Protein AF-A0A8E2ASV2-F1 (afdb_monomer)

Structure (mmCIF, N/CA/C/O backbone):
data_AF-A0A8E2ASV2-F1
#
_entry.id   AF-A0A8E2ASV2-F1
#
loop_
_atom_site.group_PDB
_atom_site.id
_atom_site.type_symbol
_atom_site.label_atom_id
_atom_site.label_alt_id
_atom_site.label_comp_id
_atom_site.label_asym_id
_atom_site.label_entity_id
_atom_site.label_seq_id
_atom_site.pdbx_PDB_ins_code
_atom_site.Cartn_x
_atom_site.Cartn_y
_atom_site.Cartn_z
_atom_site.occupancy
_atom_site.B_iso_or_equiv
_atom_site.auth_seq_id
_atom_site.auth_comp_id
_atom_site.auth_asym_id
_atom_site.auth_atom_id
_atom_site.pdbx_PDB_model_num
ATOM 1 N N . MET A 1 1 ? 13.732 48.593 22.710 1.00 52.84 1 MET A N 1
ATOM 2 C CA . MET A 1 1 ? 14.685 47.468 22.610 1.00 52.84 1 MET A CA 1
ATOM 3 C C . MET A 1 1 ? 14.868 47.198 21.132 1.00 52.84 1 MET A C 1
ATOM 5 O O . MET A 1 1 ? 13.905 46.850 20.463 1.00 52.84 1 MET A O 1
ATOM 9 N N . SER A 1 2 ? 16.039 47.556 20.618 1.00 46.03 2 SER A N 1
ATOM 10 C CA . SER A 1 2 ? 16.333 47.670 19.190 1.00 46.03 2 SER A CA 1
ATOM 11 C C . SER A 1 2 ? 16.825 46.330 18.653 1.00 46.03 2 SER A C 1
ATOM 13 O O . SER A 1 2 ? 17.863 45.855 19.107 1.00 46.03 2 SER A O 1
ATOM 15 N N . ASN A 1 3 ? 16.115 45.737 17.691 1.00 50.00 3 ASN A N 1
ATOM 16 C CA . ASN A 1 3 ? 16.586 44.533 17.007 1.00 50.00 3 ASN A CA 1
ATOM 17 C C . ASN A 1 3 ? 17.268 44.922 15.696 1.00 50.00 3 ASN A C 1
ATOM 19 O O . ASN A 1 3 ? 16.653 45.498 14.801 1.00 50.00 3 ASN A O 1
ATOM 23 N N . GLN A 1 4 ? 18.568 44.636 15.653 1.00 55.19 4 GLN A N 1
ATOM 24 C CA . GLN A 1 4 ? 19.473 44.878 14.539 1.00 55.19 4 GLN A CA 1
ATOM 25 C C . GLN A 1 4 ? 19.152 43.955 13.360 1.00 55.19 4 GLN A C 1
ATOM 27 O O . GLN A 1 4 ? 19.050 42.738 13.498 1.00 55.19 4 GLN A O 1
ATOM 32 N N . THR A 1 5 ? 19.029 44.571 12.192 1.00 52.66 5 THR A N 1
ATOM 33 C CA . THR A 1 5 ? 19.003 43.977 10.858 1.00 52.66 5 THR A CA 1
ATOM 34 C C . THR A 1 5 ? 20.417 43.551 10.455 1.00 52.66 5 THR A C 1
ATOM 36 O O . THR A 1 5 ? 21.305 44.393 10.348 1.00 52.66 5 THR A O 1
ATOM 39 N N . HIS A 1 6 ? 20.630 42.260 10.185 1.00 60.66 6 HIS A N 1
ATOM 40 C CA . HIS A 1 6 ? 21.844 41.778 9.524 1.00 60.66 6 HIS A CA 1
ATOM 41 C C . HIS A 1 6 ? 21.603 41.615 8.021 1.00 60.66 6 HIS A C 1
ATOM 43 O O . HIS A 1 6 ? 20.928 40.695 7.567 1.00 60.66 6 HIS A O 1
ATOM 49 N N . THR A 1 7 ? 22.187 42.541 7.266 1.00 63.56 7 THR A N 1
ATOM 50 C CA . THR A 1 7 ? 22.401 42.490 5.819 1.00 63.56 7 THR A CA 1
ATOM 51 C C . THR A 1 7 ? 23.601 41.584 5.532 1.00 63.56 7 THR A C 1
ATOM 53 O O . THR A 1 7 ? 24.692 41.853 6.031 1.00 63.56 7 THR A O 1
ATOM 56 N N . VAL A 1 8 ? 23.429 40.539 4.719 1.00 64.94 8 VAL A N 1
ATOM 57 C CA . VAL A 1 8 ? 24.535 39.741 4.159 1.00 64.94 8 VAL A CA 1
ATOM 58 C C . VAL A 1 8 ? 24.548 39.948 2.647 1.00 64.94 8 VAL A C 1
ATOM 60 O O . VAL A 1 8 ? 23.544 39.727 1.973 1.00 64.94 8 VAL A O 1
ATOM 63 N N . GLN A 1 9 ? 25.679 40.446 2.147 1.00 54.81 9 GLN A N 1
ATOM 64 C CA . GLN A 1 9 ? 25.942 40.724 0.735 1.00 54.81 9 GLN A CA 1
ATOM 65 C C . GLN A 1 9 ? 26.254 39.450 -0.076 1.00 54.81 9 GLN A C 1
ATOM 67 O O . GLN A 1 9 ? 26.731 38.467 0.494 1.00 54.81 9 GLN A O 1
ATOM 72 N N . PRO A 1 10 ? 26.043 39.489 -1.407 1.00 60.97 10 PRO A N 1
ATOM 73 C CA . PRO A 1 10 ? 26.363 38.413 -2.338 1.00 60.97 10 PRO A CA 1
ATOM 74 C C . PRO A 1 10 ? 27.771 38.576 -2.932 1.00 60.97 10 PRO A C 1
ATOM 76 O O . PRO A 1 10 ? 28.239 39.691 -3.155 1.00 60.97 10 PRO A O 1
ATOM 79 N N . GLY A 1 11 ? 28.422 37.466 -3.269 1.00 55.56 11 GLY A N 1
ATOM 80 C CA . GLY A 1 11 ? 29.632 37.491 -4.085 1.00 55.56 11 GLY A CA 1
ATOM 81 C C . GLY A 1 11 ? 30.232 36.105 -4.259 1.00 55.56 11 GLY A C 1
ATOM 82 O O . GLY A 1 11 ? 30.622 35.494 -3.275 1.00 55.56 11 GLY A O 1
ATOM 83 N N . THR A 1 12 ? 30.228 35.608 -5.498 1.00 64.69 12 THR A N 1
ATOM 84 C CA . THR A 1 12 ? 31.415 35.156 -6.247 1.00 64.69 12 THR A CA 1
ATOM 85 C C . THR A 1 12 ? 30.925 34.605 -7.587 1.00 64.69 12 THR A C 1
ATOM 87 O O . THR A 1 12 ? 30.478 33.465 -7.697 1.00 64.69 12 THR A O 1
ATOM 90 N N . GLU A 1 13 ? 30.994 35.454 -8.608 1.00 44.88 13 GLU A N 1
ATOM 91 C CA . GLU A 1 13 ? 30.957 35.063 -10.014 1.00 44.88 13 GLU A CA 1
ATOM 92 C C . GLU A 1 13 ? 32.307 34.439 -10.398 1.00 44.88 13 GLU A C 1
ATOM 94 O O . GLU A 1 13 ? 33.361 34.948 -10.016 1.00 44.88 13 GLU A O 1
ATOM 99 N N . MET A 1 14 ? 32.282 33.362 -11.185 1.00 60.31 14 MET A N 1
ATOM 100 C CA . MET A 1 14 ? 33.445 32.862 -11.923 1.00 60.31 14 MET A CA 1
ATOM 101 C C . MET A 1 14 ? 33.036 32.647 -13.388 1.00 60.31 14 MET A C 1
ATOM 103 O O . MET A 1 14 ? 32.109 31.873 -13.641 1.00 60.31 14 MET A O 1
ATOM 107 N N . PRO A 1 15 ? 33.708 33.292 -14.359 1.00 59.31 15 PRO A N 1
ATOM 108 C CA . PRO A 1 15 ? 33.479 33.063 -15.778 1.00 59.31 15 PRO A CA 1
ATOM 109 C C . PRO A 1 15 ? 34.364 31.912 -16.280 1.00 59.31 15 PRO A C 1
ATOM 111 O O . PRO A 1 15 ? 35.589 32.012 -16.307 1.00 59.31 15 PRO A O 1
ATOM 114 N N . GLY A 1 16 ? 33.732 30.814 -16.696 1.00 58.03 16 GLY A N 1
ATOM 115 C CA . GLY A 1 16 ? 34.368 29.703 -17.405 1.00 58.03 16 GLY A CA 1
ATOM 116 C C . GLY A 1 16 ? 33.915 29.678 -18.859 1.00 58.03 16 GLY A C 1
ATOM 117 O O . GLY A 1 16 ? 32.838 29.183 -19.172 1.00 58.03 16 GLY A O 1
ATOM 118 N N . LEU A 1 17 ? 34.735 30.263 -19.726 1.00 56.25 17 LEU A N 1
ATOM 119 C CA . LEU A 1 17 ? 34.586 30.330 -21.178 1.00 56.25 17 LEU A CA 1
ATOM 120 C C . LEU A 1 17 ? 35.335 29.139 -21.820 1.00 56.25 17 LEU A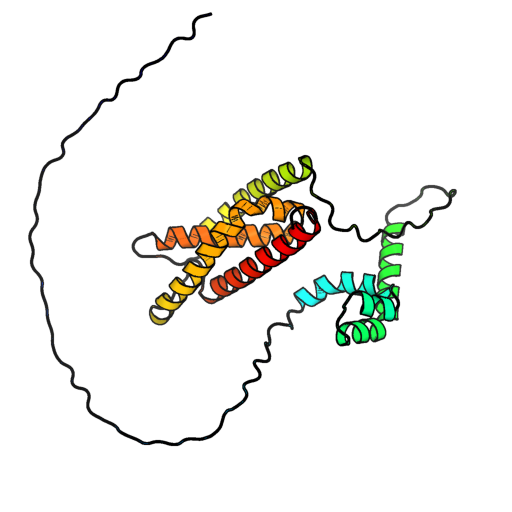 C 1
ATOM 122 O O . LEU A 1 17 ? 36.319 28.668 -21.254 1.00 56.25 17 LEU A O 1
ATOM 126 N N . VAL A 1 18 ? 34.953 28.788 -23.060 1.00 49.66 18 VAL A N 1
ATOM 127 C CA . VAL A 1 18 ? 35.677 27.922 -24.032 1.00 49.66 18 VAL A CA 1
ATOM 128 C C . VAL A 1 18 ? 35.452 26.398 -23.800 1.00 49.66 18 VAL A C 1
ATOM 130 O O . VAL A 1 18 ? 35.526 25.932 -22.678 1.00 49.66 18 VAL A O 1
ATOM 133 N N . GLN A 1 19 ? 35.123 25.522 -24.764 1.00 54.53 19 GLN A N 1
ATOM 134 C CA . GLN A 1 19 ? 35.481 25.454 -26.183 1.00 54.53 19 GLN A CA 1
ATOM 135 C C . GLN A 1 19 ? 34.521 24.563 -26.998 1.00 54.53 19 GLN A C 1
ATOM 137 O O . GLN A 1 19 ? 33.978 23.576 -26.509 1.00 54.53 19 GLN A O 1
ATOM 142 N N . ASN A 1 20 ? 34.399 24.915 -28.276 1.00 46.66 20 ASN A N 1
ATOM 143 C CA . ASN A 1 20 ? 33.698 24.228 -29.359 1.00 46.66 20 ASN A CA 1
ATOM 144 C C . ASN A 1 20 ? 34.232 22.814 -29.668 1.00 46.66 20 ASN A C 1
ATOM 146 O O . ASN A 1 20 ? 35.440 22.592 -29.646 1.00 46.66 20 ASN A O 1
ATOM 150 N N . GLY A 1 21 ? 33.342 21.924 -30.120 1.00 45.34 21 GLY A N 1
ATOM 151 C CA . GLY A 1 21 ? 33.672 20.684 -30.833 1.00 45.34 21 GLY A CA 1
ATOM 152 C C . GLY A 1 21 ? 32.618 20.388 -31.918 1.00 45.34 21 GLY A C 1
ATOM 153 O O . GLY A 1 21 ? 31.429 20.480 -31.611 1.00 45.34 21 GLY A O 1
ATOM 154 N N . PRO A 1 22 ? 33.001 20.100 -33.180 1.00 58.97 22 PRO A N 1
ATOM 155 C CA . PRO A 1 22 ? 32.078 20.052 -34.314 1.00 58.97 22 PRO A CA 1
ATOM 156 C C . PRO A 1 22 ? 31.470 18.664 -34.601 1.00 58.97 22 PRO A C 1
ATOM 158 O O . PRO A 1 22 ? 32.111 17.629 -34.457 1.00 58.97 22 PRO A O 1
ATOM 161 N N . VAL A 1 23 ? 30.214 18.717 -35.058 1.00 51.50 23 VAL A N 1
ATOM 162 C CA . VAL A 1 23 ? 29.562 18.006 -36.181 1.00 51.50 23 VAL A CA 1
ATOM 163 C C . VAL A 1 23 ? 30.408 16.945 -36.917 1.00 51.50 23 VAL A C 1
ATOM 165 O O . VAL A 1 23 ? 31.446 17.280 -37.477 1.00 51.50 23 VAL A O 1
ATOM 168 N N . LEU A 1 24 ? 29.877 15.715 -37.040 1.00 46.28 24 LEU A N 1
ATOM 169 C CA . LEU A 1 24 ? 29.587 14.979 -38.298 1.00 46.28 24 LEU A CA 1
ATOM 170 C C . LEU A 1 24 ? 29.437 13.471 -38.032 1.00 46.28 24 LEU A C 1
ATOM 172 O O . LEU A 1 24 ? 30.286 12.856 -37.397 1.00 46.28 24 LEU A O 1
ATOM 176 N N . GLY A 1 25 ? 28.375 12.864 -38.570 1.00 44.94 25 GLY A N 1
ATOM 177 C CA . GLY A 1 25 ? 28.209 11.408 -38.546 1.00 44.94 25 GLY A CA 1
ATOM 178 C C . GLY A 1 25 ? 26.815 10.912 -38.916 1.00 44.94 25 GLY A C 1
ATOM 179 O O . GLY A 1 25 ? 26.232 10.125 -38.182 1.00 44.94 25 GLY A O 1
ATOM 180 N N . ALA A 1 26 ? 26.264 11.383 -40.036 1.00 43.12 26 ALA A N 1
ATOM 181 C CA . ALA A 1 26 ? 25.106 10.750 -40.656 1.00 43.12 26 ALA A CA 1
ATOM 182 C C . ALA A 1 26 ? 25.517 9.385 -41.236 1.00 43.12 26 ALA A C 1
ATOM 184 O O . ALA A 1 26 ? 26.528 9.274 -41.928 1.00 43.12 26 ALA A O 1
ATOM 185 N N . SER A 1 27 ? 24.725 8.347 -40.985 1.00 54.28 27 SER A N 1
ATOM 186 C CA . SER A 1 27 ? 24.754 7.111 -41.769 1.00 54.28 27 SER A CA 1
ATOM 187 C C . SER A 1 27 ? 23.335 6.595 -41.939 1.00 54.28 27 SER A C 1
ATOM 189 O O . SER A 1 27 ? 22.754 5.945 -41.076 1.00 54.28 27 SER A O 1
ATOM 191 N N . THR A 1 28 ? 22.783 6.963 -43.086 1.00 45.44 28 THR A N 1
ATOM 192 C CA . THR A 1 28 ? 21.588 6.428 -43.720 1.00 45.44 28 THR A CA 1
ATOM 193 C C . THR A 1 28 ? 21.958 5.119 -44.426 1.00 45.44 28 THR A C 1
ATOM 195 O O . THR A 1 28 ? 22.745 5.130 -45.367 1.00 45.44 28 THR A O 1
ATOM 198 N N . GLN A 1 29 ? 21.365 3.998 -44.018 1.00 50.59 29 GLN A N 1
ATOM 199 C CA . GLN A 1 29 ? 21.165 2.808 -44.861 1.00 50.59 29 GLN A CA 1
ATOM 200 C C . GLN A 1 29 ? 19.728 2.344 -44.581 1.00 50.59 29 GLN A C 1
ATOM 202 O O . GLN A 1 29 ? 19.399 2.010 -43.452 1.00 50.59 29 GLN A O 1
ATOM 207 N N . SER A 1 30 ? 18.754 2.628 -45.442 1.00 47.56 30 SER A N 1
ATOM 208 C CA . SER A 1 30 ? 18.503 2.070 -46.778 1.00 47.56 30 SER A CA 1
ATOM 209 C C . SER A 1 30 ? 17.958 0.635 -46.754 1.00 47.56 30 SER A C 1
ATOM 211 O O . SER A 1 30 ? 18.713 -0.323 -46.683 1.00 47.56 30 SER A O 1
ATOM 213 N N . ILE A 1 31 ? 16.633 0.565 -46.932 1.00 43.88 31 ILE A N 1
ATOM 214 C CA . ILE A 1 31 ? 15.887 -0.332 -47.834 1.00 43.88 31 ILE A CA 1
ATOM 215 C C . ILE A 1 31 ? 15.954 -1.842 -47.537 1.00 43.88 31 ILE A C 1
ATOM 217 O O . ILE A 1 31 ? 16.882 -2.541 -47.926 1.00 43.88 31 ILE A O 1
ATOM 221 N N . GLY A 1 32 ? 14.848 -2.358 -46.992 1.00 44.00 32 GLY A N 1
ATOM 222 C CA . GLY A 1 32 ? 14.466 -3.769 -47.034 1.00 44.00 32 GLY A CA 1
ATOM 223 C C . GLY A 1 32 ? 12.975 -3.888 -47.340 1.00 44.00 32 GLY A C 1
ATOM 224 O O . GLY A 1 32 ? 12.132 -3.598 -46.498 1.00 44.00 32 GLY A O 1
ATOM 225 N N . VAL A 1 33 ? 12.675 -4.239 -48.586 1.00 51.06 33 VAL A N 1
ATOM 226 C CA . VAL A 1 33 ? 11.345 -4.365 -49.192 1.00 51.06 33 VAL A CA 1
ATOM 227 C C . VAL A 1 33 ? 10.593 -5.556 -48.596 1.00 51.06 33 VAL A C 1
ATOM 229 O O . VAL A 1 33 ? 11.160 -6.633 -48.436 1.00 51.06 33 VAL A O 1
ATOM 232 N N . ASN A 1 34 ? 9.302 -5.370 -48.332 1.00 48.25 34 ASN A N 1
ATOM 233 C CA . ASN A 1 34 ? 8.373 -6.410 -47.904 1.00 48.25 34 ASN A CA 1
ATOM 234 C C . ASN A 1 34 ? 7.297 -6.567 -48.993 1.00 48.25 34 ASN A C 1
ATOM 236 O O . ASN A 1 34 ? 6.643 -5.568 -49.311 1.00 48.25 34 ASN A O 1
ATOM 240 N N . PRO A 1 35 ? 7.081 -7.764 -49.568 1.00 57.62 35 PRO A N 1
ATOM 241 C CA . PRO A 1 35 ? 5.866 -8.022 -50.319 1.00 57.62 35 PRO A CA 1
ATOM 242 C C . PRO A 1 35 ? 5.099 -9.232 -49.777 1.00 57.62 35 PRO A C 1
ATOM 244 O O . PRO A 1 35 ? 5.568 -10.363 -49.821 1.00 57.62 35 PRO A O 1
ATOM 247 N N . GLY A 1 36 ? 3.850 -8.961 -49.399 1.00 40.62 36 GLY A N 1
ATOM 248 C CA . GLY A 1 36 ? 2.718 -9.806 -49.760 1.00 40.62 36 GLY A CA 1
ATOM 249 C C . GLY A 1 36 ? 2.450 -11.031 -48.892 1.00 40.62 36 GLY A C 1
ATOM 250 O O . GLY A 1 36 ? 3.129 -12.040 -48.995 1.00 40.62 36 GLY A O 1
ATOM 251 N N . MET A 1 37 ? 1.306 -11.013 -48.210 1.00 57.19 37 MET A N 1
ATOM 252 C CA . MET A 1 37 ? 0.242 -11.962 -48.542 1.00 57.19 37 MET A CA 1
ATOM 253 C C . MET A 1 37 ? -1.112 -11.467 -48.025 1.00 57.19 37 MET A C 1
ATOM 255 O O . MET A 1 37 ? -1.298 -11.173 -46.849 1.00 57.19 37 MET A O 1
ATOM 259 N N . GLN A 1 38 ? -2.046 -11.361 -48.967 1.00 52.59 38 GLN A N 1
ATOM 260 C CA . GLN A 1 38 ? -3.480 -11.211 -48.754 1.00 52.59 38 GLN A CA 1
ATOM 261 C C . GLN A 1 38 ? -4.075 -12.523 -48.225 1.00 52.59 38 GLN A C 1
ATOM 263 O O . GLN A 1 38 ? -3.666 -13.592 -48.680 1.00 52.59 38 GLN A O 1
ATOM 268 N N . ARG A 1 39 ? -5.093 -12.421 -47.359 1.00 48.47 39 ARG A N 1
ATOM 269 C CA . ARG A 1 39 ? -6.299 -13.282 -47.265 1.00 48.47 39 ARG A CA 1
ATOM 270 C C . ARG A 1 39 ? -7.234 -12.651 -46.218 1.00 48.47 39 ARG A C 1
ATOM 272 O O . ARG A 1 39 ? -6.819 -12.421 -45.092 1.00 48.47 39 ARG A O 1
ATOM 279 N N . SER A 1 40 ? -8.354 -12.063 -46.649 1.00 48.91 40 SER A N 1
ATOM 280 C CA . SER A 1 40 ? -9.704 -12.670 -46.610 1.00 48.91 40 SER A CA 1
ATOM 281 C C . SER A 1 40 ? -10.142 -12.965 -45.168 1.00 48.91 40 SER A C 1
ATOM 283 O O . SER A 1 40 ? -9.638 -13.890 -44.551 1.00 48.91 40 SER A O 1
ATOM 285 N N . SER A 1 41 ? -10.917 -12.079 -44.538 1.00 48.34 41 SER A N 1
ATOM 286 C CA . SER A 1 41 ? -12.394 -12.119 -44.490 1.00 48.34 41 SER A CA 1
ATOM 287 C C . SER A 1 41 ? -12.962 -13.388 -43.853 1.00 48.34 41 SER A C 1
ATOM 289 O O . SER A 1 41 ? -13.031 -14.402 -44.531 1.00 48.34 41 SER A O 1
ATOM 291 N N . THR A 1 42 ? -13.500 -13.265 -42.635 1.00 45.06 42 THR A N 1
ATOM 292 C CA . THR A 1 42 ? -14.751 -13.918 -42.200 1.00 45.06 42 THR A CA 1
ATOM 293 C C . THR A 1 42 ? -15.284 -13.223 -40.949 1.00 45.06 42 THR A C 1
ATOM 295 O O . THR A 1 42 ? -14.565 -13.048 -39.971 1.00 45.06 42 THR A O 1
ATOM 298 N N . ALA A 1 43 ? -16.550 -12.822 -41.015 1.00 49.06 43 ALA A N 1
ATOM 299 C CA . ALA A 1 43 ? -17.369 -12.380 -39.897 1.00 49.06 43 ALA A CA 1
ATOM 300 C C . ALA A 1 43 ? -17.872 -13.588 -39.088 1.00 49.06 43 ALA A C 1
ATOM 302 O O . ALA A 1 43 ? -18.219 -14.589 -39.712 1.00 49.06 43 ALA A O 1
ATOM 303 N N . ALA A 1 44 ? -17.977 -13.470 -37.758 1.00 41.44 44 ALA A N 1
ATOM 304 C CA . ALA A 1 44 ? -19.007 -14.122 -36.934 1.00 41.44 44 ALA A CA 1
ATOM 305 C C . ALA A 1 44 ? -18.883 -13.748 -35.438 1.00 41.44 44 ALA A C 1
ATOM 307 O O . ALA A 1 44 ? -17.820 -13.908 -34.857 1.00 41.44 44 ALA A O 1
ATOM 308 N N . ALA A 1 45 ? -20.032 -13.351 -34.875 1.00 47.28 45 ALA A N 1
ATOM 309 C CA . ALA A 1 45 ? -20.500 -13.431 -33.481 1.00 47.28 45 ALA A CA 1
ATOM 310 C C . ALA A 1 45 ? -19.820 -12.612 -32.349 1.00 47.28 45 ALA A C 1
ATOM 312 O O . ALA A 1 45 ? -18.598 -12.569 -32.248 1.00 47.28 45 ALA A O 1
ATOM 313 N N . PRO A 1 46 ? -20.626 -11.994 -31.452 1.00 56.50 46 PRO A N 1
ATOM 314 C CA . PRO A 1 46 ? -20.153 -11.436 -30.194 1.00 56.50 46 PRO A CA 1
ATOM 315 C C . PRO A 1 46 ? -20.078 -12.554 -29.148 1.00 56.50 46 PRO A C 1
ATOM 317 O O . PRO A 1 46 ? -21.109 -13.073 -28.721 1.00 56.50 46 PRO A O 1
ATOM 320 N N . ASP A 1 47 ? -18.863 -12.927 -28.753 1.00 45.31 47 ASP A N 1
ATOM 321 C CA . ASP A 1 47 ? -18.649 -13.759 -27.574 1.00 45.31 47 ASP A CA 1
ATOM 322 C C . ASP A 1 47 ? -18.668 -12.853 -26.342 1.00 45.31 47 ASP A C 1
ATOM 324 O O . ASP A 1 47 ? -17.932 -11.868 -26.237 1.00 45.31 47 ASP A O 1
ATOM 328 N N . GLN A 1 48 ? -19.601 -13.144 -25.448 1.00 49.44 48 GLN A N 1
ATOM 329 C CA . GLN A 1 48 ? -19.775 -12.465 -24.180 1.00 49.44 48 GLN A CA 1
ATOM 330 C C . GLN A 1 48 ? -18.701 -13.026 -23.238 1.00 49.44 48 GLN A C 1
ATOM 332 O O . GLN A 1 48 ? -18.945 -13.983 -22.507 1.00 49.44 48 GLN A O 1
ATOM 337 N N . GLU A 1 49 ? -17.490 -12.461 -23.289 1.00 38.31 49 GLU A N 1
ATOM 338 C CA . GLU A 1 49 ? -16.470 -12.684 -22.260 1.00 38.31 49 GLU A CA 1
ATOM 339 C C . GLU A 1 49 ? -16.992 -12.106 -20.940 1.00 38.31 49 GLU A C 1
ATOM 341 O O . GLU A 1 49 ? -16.886 -10.914 -20.648 1.00 38.31 49 GLU A O 1
ATOM 346 N N . VAL A 1 50 ? -17.620 -12.970 -20.147 1.00 49.66 50 VAL A N 1
ATOM 347 C CA . VAL A 1 50 ? -17.785 -12.747 -18.718 1.00 49.66 50 VAL A CA 1
ATOM 348 C C . VAL A 1 50 ? -16.379 -12.843 -18.133 1.00 49.66 50 VAL A C 1
ATOM 350 O O . VAL A 1 50 ? -15.836 -13.934 -17.973 1.00 49.66 50 VAL A O 1
ATOM 353 N N . ASP A 1 51 ? -15.771 -11.681 -17.890 1.00 42.09 51 ASP A N 1
ATOM 354 C CA . ASP A 1 51 ? -14.545 -11.509 -17.107 1.00 42.09 51 ASP A CA 1
ATOM 355 C C . ASP A 1 51 ? -14.839 -11.957 -15.662 1.00 42.09 51 ASP A C 1
ATOM 357 O O . ASP A 1 51 ? -15.108 -11.160 -14.763 1.00 42.09 51 ASP A O 1
ATOM 361 N N . GLU A 1 52 ? -14.896 -13.273 -15.448 1.00 48.72 52 GLU A N 1
ATOM 362 C CA . GLU A 1 52 ? -14.874 -13.869 -14.118 1.00 48.72 52 GLU A CA 1
ATOM 363 C C . GLU A 1 52 ? -13.478 -13.645 -13.542 1.00 48.72 52 GLU A C 1
ATOM 365 O O . GLU A 1 52 ? -12.534 -14.391 -13.802 1.00 48.72 52 GLU A O 1
ATOM 370 N N . HIS A 1 53 ? -13.360 -12.561 -12.778 1.00 44.50 53 HIS A N 1
ATOM 371 C CA . HIS A 1 53 ? -12.156 -12.136 -12.083 1.00 44.50 53 HIS A CA 1
ATOM 372 C C . HIS A 1 53 ? -11.655 -13.251 -11.137 1.00 44.50 53 HIS A C 1
ATOM 374 O O . HIS A 1 53 ? -12.279 -13.502 -10.103 1.00 44.50 53 HIS A O 1
ATOM 380 N N . PRO A 1 54 ? -10.529 -13.934 -11.422 1.00 45.62 54 PRO A N 1
ATOM 381 C CA . PRO A 1 54 ? -10.110 -15.109 -10.657 1.00 45.62 54 PRO A CA 1
ATOM 382 C C . PRO A 1 54 ? -9.262 -14.763 -9.417 1.00 45.62 54 PRO A C 1
ATOM 384 O O . PRO A 1 54 ? -8.552 -15.623 -8.899 1.00 45.62 54 PRO A O 1
ATOM 387 N N . ASP A 1 55 ? -9.322 -13.524 -8.921 1.00 46.19 55 ASP A N 1
ATOM 388 C CA . ASP A 1 55 ? -8.432 -13.014 -7.861 1.00 46.19 55 ASP A CA 1
ATOM 389 C C . ASP A 1 55 ? -9.069 -13.013 -6.450 1.00 46.19 55 ASP A C 1
ATOM 391 O O . ASP A 1 55 ? -8.486 -12.500 -5.499 1.00 46.19 55 ASP A O 1
ATOM 395 N N . ASP A 1 56 ? -10.249 -13.624 -6.272 1.00 47.56 56 ASP A N 1
ATOM 396 C CA . ASP A 1 56 ? -10.979 -13.644 -4.984 1.00 47.56 56 ASP A CA 1
ATOM 397 C C . ASP A 1 56 ? -10.695 -14.895 -4.116 1.00 47.56 56 ASP A C 1
ATOM 399 O O . ASP A 1 56 ? -11.409 -15.215 -3.165 1.00 47.56 56 ASP A O 1
ATOM 403 N N . ARG A 1 57 ? -9.639 -15.656 -4.443 1.00 46.53 57 ARG A N 1
ATOM 404 C CA . ARG A 1 57 ? -9.250 -16.895 -3.737 1.00 46.53 57 ARG A CA 1
ATOM 405 C C . ARG A 1 57 ? -7.881 -16.813 -3.064 1.00 46.53 57 ARG A C 1
ATOM 407 O O . ARG A 1 57 ? -7.188 -17.825 -2.986 1.00 46.53 57 ARG A O 1
ATOM 414 N N . ASP A 1 58 ? -7.466 -15.652 -2.556 1.00 43.97 58 ASP A N 1
ATOM 415 C CA . ASP A 1 58 ? -6.290 -15.615 -1.678 1.00 43.97 58 ASP A CA 1
ATOM 416 C C . ASP A 1 58 ? -6.673 -16.159 -0.281 1.00 43.97 58 ASP A C 1
ATOM 418 O O . ASP A 1 58 ? -7.409 -15.502 0.468 1.00 43.97 58 ASP A O 1
ATOM 422 N N . PRO A 1 59 ? -6.17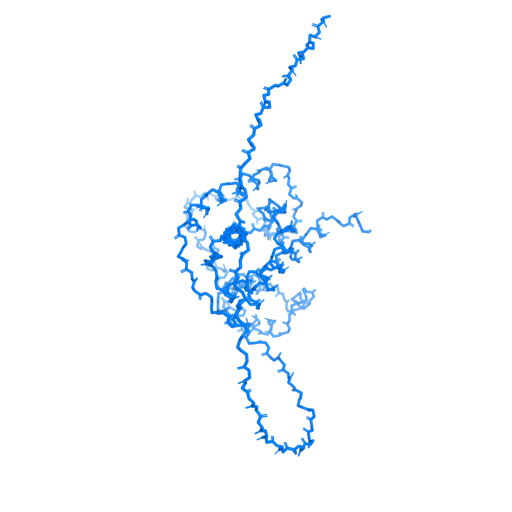2 -17.342 0.134 1.00 38.28 59 PRO A N 1
ATOM 423 C CA . PRO A 1 59 ? -6.478 -17.920 1.442 1.00 38.28 59 PRO A CA 1
ATOM 424 C C . PRO A 1 59 ? -6.051 -17.012 2.606 1.00 38.28 59 PRO A C 1
ATOM 426 O O . PRO A 1 59 ? -6.579 -17.130 3.710 1.00 38.28 59 PRO A O 1
ATOM 429 N N . ARG A 1 60 ? -5.124 -16.069 2.390 1.00 41.78 60 ARG A N 1
ATOM 430 C CA . ARG A 1 60 ? -4.693 -15.107 3.415 1.00 41.78 60 ARG A CA 1
ATOM 431 C C . ARG A 1 60 ? -5.731 -14.014 3.671 1.00 41.78 60 ARG A C 1
ATOM 433 O O . ARG A 1 60 ? -5.795 -13.523 4.798 1.00 41.78 60 ARG A O 1
ATOM 440 N N . ILE A 1 61 ? -6.557 -13.679 2.676 1.00 48.66 61 ILE A N 1
ATOM 441 C CA . ILE A 1 61 ? -7.722 -12.797 2.846 1.00 48.66 61 ILE A CA 1
ATOM 442 C C . ILE A 1 61 ? -8.804 -13.531 3.652 1.00 48.66 61 ILE A C 1
ATOM 444 O O . ILE A 1 61 ? -9.357 -12.964 4.592 1.00 48.66 61 ILE A O 1
ATOM 448 N N . LEU A 1 62 ? -9.007 -14.826 3.385 1.00 49.78 62 LEU A N 1
ATOM 449 C CA . LEU A 1 62 ? -9.912 -15.705 4.141 1.00 49.78 62 LEU A CA 1
ATOM 450 C C . LEU A 1 62 ? -9.554 -15.808 5.635 1.00 49.78 62 LEU A C 1
ATOM 452 O O . LEU A 1 62 ? -10.440 -15.716 6.482 1.00 49.78 62 LEU A O 1
ATOM 456 N N . PHE A 1 63 ? -8.267 -15.928 5.986 1.00 43.97 63 PHE A N 1
ATOM 457 C CA . PHE A 1 63 ? -7.845 -15.990 7.395 1.00 43.97 63 PHE A CA 1
ATOM 458 C C . PHE A 1 63 ? -8.070 -14.6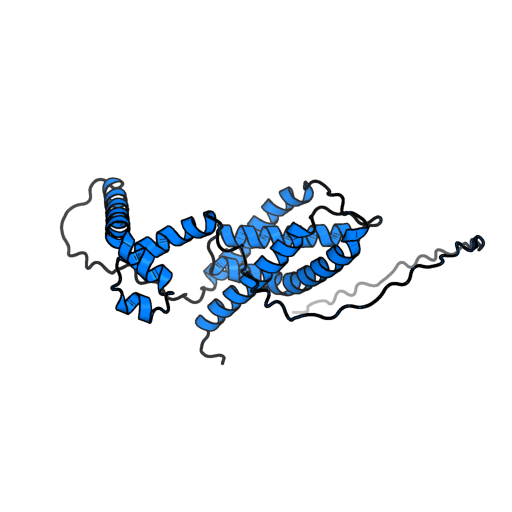79 8.161 1.00 43.97 63 PHE A C 1
ATOM 460 O O . PHE A 1 63 ? -8.446 -14.728 9.330 1.00 43.97 63 PHE A O 1
ATOM 467 N N . ALA A 1 64 ? -7.873 -13.516 7.527 1.00 48.59 64 ALA A N 1
ATOM 468 C CA . ALA A 1 64 ? -8.176 -12.224 8.154 1.00 48.59 64 ALA A CA 1
ATOM 469 C C . ALA A 1 64 ? -9.687 -12.031 8.375 1.00 48.59 64 ALA A C 1
ATOM 471 O O . ALA A 1 64 ? -10.089 -11.409 9.355 1.00 48.59 64 ALA A O 1
ATOM 472 N N . ARG A 1 65 ? -10.504 -12.621 7.496 1.00 63.53 65 ARG A N 1
ATOM 473 C CA . ARG A 1 65 ? -11.967 -12.649 7.584 1.00 63.53 65 ARG A CA 1
ATOM 474 C C . ARG A 1 65 ? -12.494 -13.625 8.635 1.00 63.53 65 ARG A C 1
ATOM 476 O O . ARG A 1 65 ? -13.611 -13.466 9.106 1.00 63.53 65 ARG A O 1
ATOM 483 N N . MET A 1 66 ? -11.710 -14.629 9.029 1.00 72.44 66 MET A N 1
ATOM 484 C CA . MET A 1 66 ? -12.184 -15.671 9.944 1.00 72.44 66 MET A CA 1
ATOM 485 C C . MET A 1 66 ? -12.502 -15.132 11.345 1.00 72.44 66 MET A C 1
ATOM 487 O O . MET A 1 66 ? -13.511 -15.526 11.916 1.00 72.44 66 MET A O 1
ATOM 491 N N . GLU A 1 67 ? -11.719 -14.184 11.877 1.00 73.88 67 GLU A N 1
ATOM 492 C CA . GLU A 1 67 ? -12.069 -13.492 13.136 1.00 73.88 67 GLU A CA 1
ATOM 493 C C . GLU A 1 67 ? -13.379 -12.698 13.009 1.00 73.88 67 GLU A C 1
ATOM 495 O O . GLU A 1 67 ? -14.184 -12.657 13.938 1.00 73.88 67 GLU A O 1
ATOM 500 N N . GLU A 1 68 ? -13.613 -12.108 11.838 1.00 78.81 68 GLU A N 1
ATOM 501 C CA . GLU A 1 68 ? -14.832 -11.367 11.519 1.00 78.81 68 GLU A CA 1
ATOM 502 C C . GLU A 1 68 ? -16.047 -12.302 11.471 1.00 78.81 68 GLU A C 1
ATOM 504 O O . GLU A 1 68 ? -17.062 -12.047 12.114 1.00 78.81 68 GLU A O 1
ATOM 509 N N . PHE A 1 69 ? -15.917 -13.445 10.794 1.00 85.38 69 PHE A N 1
ATOM 510 C CA . PHE A 1 69 ? -16.960 -14.465 10.731 1.00 85.38 69 PHE A CA 1
ATOM 511 C C . PHE A 1 69 ? -17.270 -15.081 12.097 1.00 85.38 69 PHE A C 1
ATOM 513 O O . PHE A 1 69 ? -18.433 -15.352 12.393 1.00 85.38 69 PHE A O 1
ATOM 520 N N . VAL A 1 70 ? -16.261 -15.257 12.958 1.00 88.62 70 VAL A N 1
ATOM 521 C CA . VAL A 1 70 ? -16.478 -15.685 14.347 1.00 88.62 70 VAL A CA 1
ATOM 522 C C . VAL A 1 70 ? -17.362 -14.676 15.084 1.00 88.62 70 VAL A C 1
ATOM 524 O O . VAL A 1 70 ? -18.320 -15.081 15.741 1.00 88.62 70 VAL A O 1
ATOM 527 N N . MET A 1 71 ? -17.113 -13.375 14.928 1.00 84.62 71 MET A N 1
ATOM 528 C CA . MET A 1 71 ? -17.955 -12.334 15.524 1.00 84.62 71 MET A CA 1
ATOM 529 C C . MET A 1 71 ? -19.379 -12.337 14.939 1.00 84.62 71 MET A C 1
ATOM 531 O O . MET A 1 71 ? -20.352 -12.316 15.694 1.00 84.62 71 MET A O 1
ATOM 535 N N . TYR A 1 72 ? -19.519 -12.421 13.613 1.00 89.88 72 TYR A N 1
ATOM 536 C CA . TYR A 1 72 ? -20.823 -12.442 12.939 1.00 89.88 72 TYR A CA 1
ATOM 537 C C . TYR A 1 72 ? -21.664 -13.678 13.269 1.00 89.88 72 TYR A C 1
ATOM 539 O O . TYR A 1 72 ? -22.890 -13.600 13.268 1.00 89.88 72 TYR A O 1
ATOM 547 N N . SER A 1 73 ? -21.037 -14.793 13.658 1.00 94.38 73 SER A N 1
ATOM 548 C CA . SER A 1 73 ? -21.751 -15.996 14.110 1.00 94.38 73 SER A CA 1
ATOM 549 C C . SER A 1 73 ? -22.618 -15.785 15.363 1.00 94.38 73 SER A C 1
ATOM 551 O O . SER A 1 73 ? -23.437 -16.646 15.703 1.00 94.38 73 SER A O 1
ATOM 553 N N . MET A 1 74 ? -22.468 -14.645 16.047 1.00 92.00 74 MET A N 1
ATOM 554 C CA . MET A 1 74 ? -23.269 -14.262 17.211 1.00 92.00 74 MET A CA 1
ATOM 555 C C . MET A 1 74 ? -24.527 -13.455 16.847 1.00 92.00 74 MET A C 1
ATOM 557 O O . MET A 1 74 ? -25.423 -13.356 17.681 1.00 92.00 74 MET A O 1
ATOM 561 N N . LEU A 1 75 ? -24.621 -12.902 15.631 1.00 90.88 75 LEU A N 1
ATOM 562 C CA . LEU A 1 75 ? -25.785 -12.130 15.176 1.00 90.88 75 LEU A CA 1
ATOM 563 C C . LEU A 1 75 ? -26.805 -13.048 14.483 1.00 90.88 75 LEU A C 1
ATOM 565 O O . LEU A 1 75 ? -26.393 -13.977 13.782 1.00 90.88 75 LEU A O 1
ATOM 569 N N . PRO A 1 76 ? -28.123 -12.844 14.643 1.00 95.12 76 PRO A N 1
ATOM 570 C CA . PRO A 1 76 ? -29.130 -13.583 13.883 1.00 95.12 76 PRO A CA 1
ATOM 571 C C . PRO A 1 76 ? -29.063 -13.239 12.386 1.00 95.12 76 PRO A C 1
ATOM 573 O O . PRO A 1 76 ? -28.645 -12.148 12.008 1.00 95.12 76 PRO A O 1
ATOM 576 N N . THR A 1 77 ? -29.518 -14.154 11.526 1.00 94.00 77 THR A N 1
ATOM 577 C CA . THR A 1 77 ? -29.471 -14.027 10.054 1.00 94.00 77 THR A CA 1
ATOM 578 C C . THR A 1 77 ? -30.038 -12.698 9.546 1.00 94.00 77 THR A C 1
ATOM 580 O O . THR A 1 77 ? -29.455 -12.067 8.673 1.00 94.00 77 THR A O 1
ATOM 583 N N . GLN A 1 78 ? -31.141 -12.236 10.145 1.00 94.81 78 GLN A N 1
ATOM 584 C CA . GLN A 1 78 ? -31.807 -10.976 9.789 1.00 94.81 78 GLN A CA 1
ATOM 585 C C . GLN A 1 78 ? -30.922 -9.745 10.032 1.00 94.81 78 GLN A C 1
ATOM 587 O O . GLN A 1 78 ? -30.985 -8.781 9.279 1.00 94.81 78 GLN A O 1
ATOM 592 N N . GLU A 1 79 ? -30.086 -9.769 11.073 1.00 87.06 79 GLU A N 1
ATOM 593 C CA . GLU A 1 79 ? -29.152 -8.675 11.349 1.00 87.06 79 GLU A CA 1
ATOM 594 C C . GLU A 1 79 ? -27.954 -8.705 10.397 1.00 87.06 79 GLU A C 1
ATOM 596 O O . GLU A 1 79 ? -27.474 -7.648 10.001 1.00 87.06 79 GLU A O 1
ATOM 601 N N . LEU A 1 80 ? -27.504 -9.892 9.975 1.00 89.94 80 LEU A N 1
ATOM 602 C CA . LEU A 1 80 ? -26.456 -10.020 8.955 1.00 89.94 80 LEU A CA 1
ATOM 603 C C . LEU A 1 80 ? -26.916 -9.439 7.612 1.00 89.94 80 LEU A C 1
ATOM 605 O O . LEU A 1 80 ? -26.163 -8.701 6.9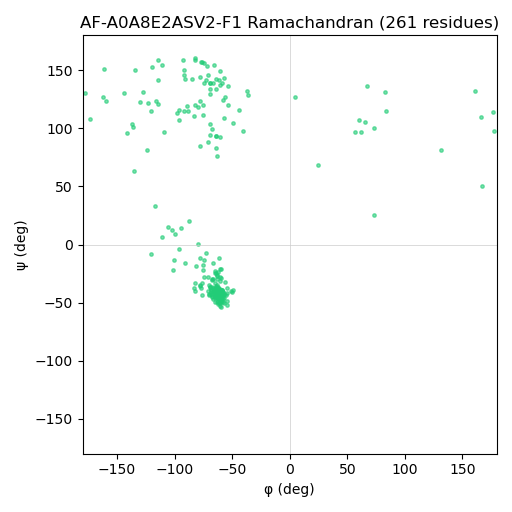73 1.00 89.94 80 LEU A O 1
ATOM 609 N N . ASP A 1 81 ? -28.165 -9.716 7.236 1.00 91.31 81 ASP A N 1
ATOM 610 C CA . ASP A 1 81 ? -28.816 -9.144 6.055 1.00 91.31 81 ASP A CA 1
ATOM 611 C C . ASP A 1 81 ? -28.955 -7.615 6.173 1.00 91.31 81 ASP A C 1
ATOM 613 O O . ASP A 1 81 ? -28.532 -6.872 5.287 1.00 91.31 81 ASP A O 1
ATOM 617 N N . ALA A 1 82 ? -29.410 -7.112 7.328 1.00 81.62 82 ALA A N 1
ATOM 618 C CA . ALA A 1 82 ? -29.490 -5.672 7.595 1.00 81.62 82 ALA A CA 1
ATOM 619 C C . ALA A 1 82 ? -28.117 -4.966 7.588 1.00 81.62 82 ALA A C 1
ATOM 621 O O . ALA A 1 82 ? -28.033 -3.772 7.297 1.00 81.62 82 ALA A O 1
ATOM 622 N N . CYS A 1 83 ? -27.033 -5.690 7.887 1.00 79.44 83 CYS A N 1
ATOM 623 C CA . CYS A 1 83 ? -25.658 -5.205 7.771 1.00 79.44 83 CYS A CA 1
ATOM 624 C C . CYS A 1 83 ? -25.108 -5.242 6.332 1.00 79.44 83 CYS A C 1
ATOM 626 O O . CYS A 1 83 ? -23.956 -4.857 6.125 1.00 79.44 83 CYS A O 1
ATOM 628 N N . GLY A 1 84 ? -25.900 -5.678 5.347 1.00 81.50 84 GLY A N 1
ATOM 629 C CA . GLY A 1 84 ? -25.507 -5.734 3.940 1.00 81.50 84 GLY A CA 1
ATOM 630 C C . GLY A 1 84 ? -24.513 -6.853 3.623 1.00 81.50 84 GLY A C 1
ATOM 631 O O . GLY A 1 84 ? -23.726 -6.722 2.682 1.00 81.50 84 GLY A O 1
ATOM 632 N N . MET A 1 85 ? -24.494 -7.936 4.410 1.00 84.69 85 MET A N 1
ATOM 633 C CA . MET A 1 85 ? -23.663 -9.092 4.082 1.00 84.69 85 MET A CA 1
ATOM 634 C C . MET A 1 85 ? -24.198 -9.828 2.842 1.00 84.69 85 MET A C 1
ATOM 636 O O . MET A 1 85 ? -25.401 -10.045 2.738 1.00 84.69 85 MET A O 1
ATOM 640 N N . PRO A 1 86 ? -23.325 -10.282 1.921 1.00 85.88 86 PRO A N 1
ATOM 641 C CA . PRO A 1 86 ? -23.751 -11.102 0.789 1.00 85.88 86 PRO A CA 1
ATOM 642 C C . PRO A 1 86 ? -24.386 -12.422 1.243 1.00 85.88 86 PRO A C 1
ATOM 644 O O . PRO A 1 86 ? -23.857 -13.075 2.145 1.00 85.88 86 PRO A O 1
ATOM 647 N N . GLU A 1 87 ? -25.440 -12.866 0.557 1.00 84.31 87 GLU A N 1
ATOM 648 C CA . GLU A 1 87 ? -26.206 -14.079 0.893 1.00 84.31 87 GLU A CA 1
ATOM 649 C C . GLU A 1 87 ? -25.316 -15.332 0.999 1.00 84.31 87 GLU A C 1
ATOM 651 O O . GLU A 1 87 ? -25.373 -16.055 1.987 1.00 84.31 87 GLU A O 1
ATOM 656 N N . ALA A 1 88 ? -24.356 -15.504 0.082 1.00 83.75 88 ALA A N 1
ATOM 657 C CA . ALA A 1 88 ? -23.392 -16.609 0.140 1.00 83.75 88 ALA A CA 1
ATOM 658 C C . ALA A 1 88 ? -22.512 -16.604 1.411 1.00 83.75 88 ALA A C 1
ATOM 660 O O . ALA A 1 88 ? -22.097 -17.658 1.894 1.00 83.75 88 ALA A O 1
ATOM 661 N N . ALA A 1 89 ? -22.206 -15.424 1.962 1.00 85.00 89 ALA A N 1
ATOM 662 C CA . ALA A 1 89 ? -21.466 -15.308 3.216 1.00 85.00 89 ALA A CA 1
ATOM 663 C C . ALA A 1 89 ? -22.368 -15.586 4.427 1.00 85.00 89 ALA A C 1
ATOM 665 O O . ALA A 1 89 ? -21.907 -16.194 5.392 1.00 85.00 89 ALA A O 1
ATOM 666 N N . ILE A 1 90 ? -23.642 -15.185 4.362 1.00 92.62 90 ILE A N 1
ATOM 667 C CA . ILE A 1 90 ? -24.659 -15.514 5.368 1.00 92.62 90 ILE A CA 1
ATOM 668 C C . ILE A 1 90 ? -24.851 -17.037 5.431 1.00 92.62 90 ILE A C 1
ATOM 670 O O . ILE A 1 90 ? -24.707 -17.615 6.506 1.00 92.62 90 ILE A O 1
ATOM 674 N N . ASP A 1 91 ? -25.048 -17.699 4.289 1.00 92.56 91 ASP A N 1
ATOM 675 C CA . ASP A 1 91 ? -25.174 -19.161 4.189 1.00 92.56 91 ASP A CA 1
ATOM 676 C C . ASP A 1 91 ? -23.940 -19.889 4.736 1.00 92.56 91 ASP A C 1
ATOM 678 O O . ASP A 1 91 ? -24.035 -20.902 5.443 1.00 92.56 91 ASP A O 1
ATOM 682 N N . TRP A 1 92 ? -22.746 -19.364 4.442 1.00 92.69 92 TRP A N 1
ATOM 683 C CA . TRP A 1 92 ? -21.509 -19.918 4.977 1.00 92.69 92 TRP A CA 1
ATOM 684 C C . TRP A 1 92 ? -21.430 -19.771 6.503 1.00 92.69 92 TRP A C 1
ATOM 686 O O . TRP A 1 92 ? -21.096 -20.740 7.188 1.00 92.69 92 TRP A O 1
ATOM 696 N N . ILE A 1 93 ? -21.779 -18.600 7.052 1.00 93.81 93 ILE A N 1
ATOM 697 C CA . ILE A 1 93 ? -21.832 -18.394 8.506 1.00 93.81 93 ILE A CA 1
ATOM 698 C C . ILE A 1 93 ? -22.852 -19.339 9.134 1.00 93.81 93 ILE A C 1
ATOM 700 O O . ILE A 1 93 ? -22.519 -19.964 10.134 1.00 93.81 93 ILE A O 1
ATOM 704 N N . GLU A 1 94 ? -24.054 -19.482 8.572 1.00 96.31 94 GLU A N 1
ATOM 705 C CA . GLU A 1 94 ? -25.093 -20.360 9.125 1.00 96.31 94 GLU A CA 1
ATOM 706 C C . GLU A 1 94 ? -24.654 -21.824 9.141 1.00 96.31 94 GLU A C 1
ATOM 708 O O . GLU A 1 94 ? -24.747 -22.495 10.172 1.00 96.31 94 GLU A O 1
ATOM 713 N N . SER A 1 95 ? -24.080 -22.307 8.035 1.00 96.62 95 SER A N 1
ATOM 714 C CA . SER A 1 95 ? -23.564 -23.679 7.945 1.00 96.62 95 SER A CA 1
ATOM 715 C C . SER A 1 95 ? -22.402 -23.959 8.906 1.00 96.62 95 SER A C 1
ATOM 717 O O . SER A 1 95 ? -22.212 -25.106 9.314 1.00 96.62 95 SER A O 1
ATOM 719 N N . HIS A 1 96 ? -21.658 -22.930 9.327 1.00 95.31 96 HIS A N 1
ATOM 720 C CA . HIS A 1 96 ? -20.516 -23.052 10.242 1.00 95.31 96 HIS A CA 1
ATOM 721 C C . HIS A 1 96 ? -20.767 -22.437 11.629 1.00 95.31 96 HIS A C 1
ATOM 723 O O . HIS A 1 96 ? -19.856 -22.413 12.463 1.00 95.31 96 HIS A O 1
ATOM 729 N N . ARG A 1 97 ? -21.992 -21.979 11.925 1.00 95.50 97 ARG A N 1
ATOM 730 C CA . ARG A 1 97 ? -22.308 -21.144 13.096 1.00 95.50 97 ARG A CA 1
ATOM 731 C C . ARG A 1 97 ? -21.908 -21.815 14.402 1.00 95.50 97 ARG A C 1
ATOM 733 O O . ARG A 1 97 ? -21.249 -21.197 15.230 1.00 95.50 97 ARG A O 1
ATOM 740 N N . ALA A 1 98 ? -22.230 -23.098 14.563 1.00 95.94 98 ALA A N 1
ATOM 741 C CA . ALA A 1 98 ? -21.889 -23.855 15.768 1.00 95.94 98 ALA A CA 1
ATOM 742 C C . ALA A 1 98 ? -20.368 -23.952 15.999 1.00 95.94 98 ALA A C 1
ATOM 744 O O . ALA A 1 98 ? -19.899 -23.823 17.131 1.00 95.94 98 ALA A O 1
ATOM 745 N N . VAL A 1 99 ? -19.584 -24.137 14.930 1.00 93.75 99 VAL A N 1
ATOM 746 C CA . VAL A 1 99 ? -18.115 -24.218 15.000 1.00 93.75 99 VAL A CA 1
ATOM 747 C C . VAL A 1 99 ? -17.519 -22.854 15.335 1.00 93.75 99 VAL A C 1
ATOM 749 O O . VAL A 1 99 ? -16.640 -22.754 16.193 1.00 93.75 99 VAL A O 1
ATOM 752 N N . LEU A 1 100 ? -18.020 -21.794 14.700 1.00 93.75 100 LEU A N 1
ATOM 753 C CA . LEU A 1 100 ? -17.586 -20.418 14.941 1.00 93.75 100 LEU A CA 1
ATOM 754 C C . LEU A 1 100 ? -17.901 -19.981 16.379 1.00 93.75 100 LEU A C 1
ATOM 756 O O . LEU A 1 100 ? -17.018 -19.485 17.079 1.00 93.75 100 LEU A O 1
ATOM 760 N N . GLN A 1 101 ? -19.106 -20.278 16.867 1.00 93.75 101 GLN A N 1
ATOM 761 C CA . GLN A 1 101 ? -19.502 -20.025 18.253 1.00 93.75 101 GLN A CA 1
ATOM 762 C C . GLN A 1 101 ? -18.664 -20.839 19.244 1.00 93.75 101 GLN A C 1
ATOM 764 O O . GLN A 1 101 ? -18.235 -20.303 20.265 1.00 93.75 101 GLN A O 1
ATOM 769 N N . SER A 1 102 ? -18.381 -22.113 18.960 1.00 92.56 102 SER A N 1
ATOM 770 C CA . SER A 1 102 ? -17.497 -22.930 19.804 1.00 92.56 102 SER A CA 1
ATOM 771 C C . SER A 1 102 ? -16.079 -22.350 19.866 1.00 92.56 102 SER A C 1
ATOM 773 O O . SER A 1 102 ? -15.497 -22.244 20.947 1.00 92.56 102 SER A O 1
ATOM 775 N N . THR A 1 103 ? -15.559 -21.890 18.725 1.00 87.19 103 THR A N 1
ATOM 776 C CA . THR A 1 103 ? -14.246 -21.237 18.617 1.00 87.19 103 THR A CA 1
ATOM 777 C C . THR A 1 103 ? -14.192 -19.945 19.436 1.00 87.19 103 THR A C 1
ATOM 779 O O . THR A 1 103 ? -13.222 -19.715 20.161 1.00 87.19 103 THR A O 1
ATOM 782 N N . TRP A 1 104 ? -15.252 -19.134 19.390 1.00 87.56 104 TRP A N 1
ATOM 783 C CA . TRP A 1 104 ? -15.389 -17.926 20.208 1.00 87.56 104 TRP A CA 1
ATOM 784 C C . TRP A 1 104 ? -15.340 -18.231 21.712 1.00 87.56 104 TRP A C 1
ATOM 786 O O . TRP A 1 104 ? -14.546 -17.633 22.442 1.00 87.56 104 TRP A O 1
ATOM 796 N N . HIS A 1 105 ? -16.130 -19.207 22.173 1.00 88.62 105 HIS A N 1
ATOM 797 C CA . HIS A 1 105 ? -16.136 -19.621 23.581 1.00 88.62 105 HIS A CA 1
ATOM 798 C C . HIS A 1 105 ? -14.760 -20.142 24.017 1.00 88.62 105 HIS A C 1
ATOM 800 O O . HIS A 1 105 ? -14.258 -19.760 25.075 1.00 88.62 105 HIS A O 1
ATOM 806 N N . GLN A 1 106 ? -14.094 -20.933 23.168 1.00 88.44 106 GLN A N 1
ATOM 807 C CA . GLN A 1 106 ? -12.744 -21.426 23.439 1.00 88.44 106 GLN A CA 1
ATOM 808 C C . GLN A 1 106 ? -11.729 -20.281 23.591 1.00 88.44 106 GLN A C 1
ATOM 810 O O . GLN A 1 106 ? -10.860 -20.335 24.466 1.00 88.44 106 GLN A O 1
ATOM 815 N N . GLN A 1 107 ? -11.829 -19.230 22.771 1.00 83.12 107 GLN A N 1
ATOM 816 C CA . GLN A 1 107 ? -10.956 -18.058 22.876 1.00 83.12 107 GLN A CA 1
ATOM 817 C C . GLN A 1 107 ? -11.203 -17.285 24.183 1.00 83.12 107 GLN A C 1
ATOM 819 O O . GLN A 1 107 ? -10.248 -16.826 24.816 1.00 83.12 107 GLN A O 1
ATOM 824 N N . GLN A 1 108 ? -12.462 -17.204 24.625 1.00 80.44 108 GLN A N 1
ATOM 825 C CA . GLN A 1 108 ? -12.851 -16.540 25.870 1.00 80.44 108 GLN A CA 1
ATOM 826 C C . GLN A 1 108 ? -12.335 -17.281 27.115 1.00 80.44 108 GLN A C 1
ATOM 828 O O . GLN A 1 108 ? -11.740 -16.659 28.001 1.00 80.44 108 GLN A O 1
ATOM 833 N N . ASP A 1 109 ? -12.480 -18.607 27.158 1.00 80.50 109 ASP A N 1
ATOM 834 C CA . ASP A 1 109 ? -11.976 -19.433 28.263 1.00 80.50 109 ASP A CA 1
ATOM 835 C C . ASP A 1 109 ? -10.449 -19.386 28.355 1.00 80.50 109 ASP A C 1
ATOM 837 O O . ASP A 1 109 ? -9.877 -19.284 29.445 1.00 80.50 109 ASP A O 1
ATOM 841 N N . ARG A 1 110 ? -9.771 -19.348 27.203 1.00 77.06 110 ARG A N 1
ATOM 842 C CA . ARG A 1 110 ? -8.311 -19.236 27.144 1.00 77.06 110 ARG A CA 1
ATOM 843 C C . ARG A 1 110 ? -7.801 -17.913 27.724 1.00 77.06 110 ARG A C 1
ATOM 845 O O . ARG A 1 110 ? -6.770 -17.907 28.396 1.00 77.06 110 ARG A O 1
ATOM 852 N N . GLY A 1 111 ? -8.526 -16.812 27.517 1.00 68.75 111 GLY A N 1
ATOM 853 C CA . GLY A 1 111 ? -8.227 -15.522 28.151 1.00 68.75 111 GLY A CA 1
ATOM 854 C C . GLY A 1 111 ? -8.446 -15.529 29.669 1.00 68.75 111 GLY A C 1
ATOM 855 O O . GLY A 1 111 ? -7.732 -14.843 30.400 1.00 68.75 111 GLY A O 1
ATOM 856 N N . ARG A 1 112 ? -9.387 -16.347 30.159 1.00 64.44 112 ARG A N 1
ATOM 857 C CA . ARG A 1 112 ? -9.698 -16.491 31.589 1.00 64.44 112 ARG A CA 1
ATOM 858 C C . ARG A 1 112 ? -8.678 -17.345 32.342 1.00 64.44 112 ARG A C 1
ATOM 860 O O . ARG A 1 112 ? -8.329 -17.008 33.470 1.00 64.44 112 ARG A O 1
ATOM 867 N N . SER A 1 113 ? -8.163 -18.408 31.728 1.00 62.62 113 SER A N 1
ATOM 868 C CA . SER A 1 113 ? -7.175 -19.292 32.366 1.00 62.62 113 SER A CA 1
ATOM 869 C C . SER A 1 113 ? -5.762 -18.702 32.440 1.00 62.62 113 SER A C 1
ATOM 871 O O . SER A 1 113 ? -4.964 -19.164 33.249 1.00 62.62 113 SER A O 1
ATOM 873 N N . ALA A 1 114 ? -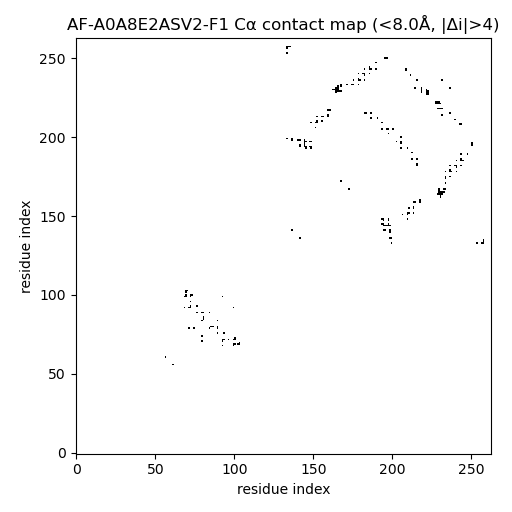5.444 -17.672 31.649 1.00 58.53 114 ALA A N 1
ATOM 874 C CA . ALA A 1 114 ? -4.132 -17.022 31.688 1.00 58.53 114 ALA A CA 1
ATOM 875 C C . ALA A 1 114 ? -3.949 -16.048 32.870 1.00 58.53 114 ALA A C 1
ATOM 877 O O . ALA A 1 114 ? -2.824 -15.629 33.133 1.00 58.53 114 ALA A O 1
ATOM 878 N N . ASN A 1 115 ? -5.017 -15.698 33.599 1.00 52.47 115 ASN A N 1
ATOM 879 C CA . ASN A 1 115 ? -4.949 -14.761 34.721 1.00 52.47 115 ASN A CA 1
ATOM 880 C C . ASN A 1 115 ? -5.500 -15.414 35.997 1.00 52.47 115 ASN A C 1
ATOM 882 O O . ASN A 1 115 ? -6.663 -15.254 36.368 1.00 52.47 115 ASN A O 1
ATOM 886 N N . GLY A 1 116 ? -4.651 -16.208 36.650 1.00 51.28 116 GLY A N 1
ATOM 887 C CA . GLY A 1 116 ? -4.960 -16.838 37.927 1.00 51.28 116 GLY A CA 1
ATOM 888 C C . GLY A 1 116 ? -5.363 -15.817 38.998 1.00 51.28 116 GLY A C 1
ATOM 889 O O . GLY A 1 116 ? -4.633 -14.872 39.276 1.00 51.28 116 GLY A O 1
ATOM 890 N N . GLN A 1 117 ? -6.525 -16.071 39.605 1.00 52.72 117 GLN A N 1
ATOM 891 C CA . GLN A 1 117 ? -7.022 -15.549 40.885 1.00 52.72 117 GLN A CA 1
ATOM 892 C C . GLN A 1 117 ? -7.109 -14.020 41.063 1.00 52.72 117 GLN A C 1
ATOM 894 O O . GLN A 1 117 ? -6.209 -13.374 41.595 1.00 52.72 117 GLN A O 1
ATOM 899 N N . ARG A 1 118 ? -8.314 -13.474 40.840 1.00 44.66 118 ARG A N 1
ATOM 900 C CA . ARG A 1 118 ? -8.880 -12.421 41.706 1.00 44.66 118 ARG A CA 1
ATOM 901 C C . ARG A 1 118 ? -10.351 -12.710 42.048 1.00 44.66 118 ARG A C 1
ATOM 903 O O . ARG A 1 118 ? -11.012 -13.415 41.287 1.00 44.66 118 ARG A O 1
ATOM 910 N N . PRO A 1 119 ? -10.821 -12.257 43.227 1.00 49.00 119 PRO A N 1
ATOM 911 C CA . PRO A 1 119 ? -11.945 -12.855 43.927 1.00 49.00 119 PRO A CA 1
ATOM 912 C C . PRO A 1 119 ? -13.313 -12.397 43.420 1.00 49.00 119 PRO A C 1
ATOM 914 O O . PRO A 1 119 ? -13.475 -11.373 42.762 1.00 49.00 119 PRO A O 1
ATOM 917 N N . VAL A 1 120 ? -14.277 -13.243 43.768 1.00 52.50 120 VAL A N 1
ATOM 918 C CA . VAL A 1 120 ? -15.705 -13.225 43.465 1.00 52.50 120 VAL A CA 1
ATOM 919 C C . VAL A 1 120 ? -16.388 -12.005 44.081 1.00 52.50 120 VAL A C 1
ATOM 921 O O . VAL A 1 120 ? -16.222 -11.742 45.268 1.00 52.50 120 VAL A O 1
ATOM 924 N N . GLY A 1 121 ? -17.225 -11.331 43.291 1.00 53.91 121 GLY A N 1
ATOM 925 C CA . GLY A 1 121 ? -18.243 -10.419 43.808 1.00 53.91 121 GLY A CA 1
ATOM 926 C C . GLY A 1 121 ? -18.260 -9.068 43.115 1.00 53.91 121 GLY A C 1
ATOM 927 O O . GLY A 1 121 ? -17.704 -8.115 43.640 1.00 53.91 121 GLY A O 1
ATOM 928 N N . MET A 1 122 ? -18.904 -9.007 41.947 1.00 42.62 122 MET A N 1
ATOM 929 C CA . MET A 1 122 ? -19.867 -7.970 41.542 1.00 42.62 122 MET A CA 1
ATOM 930 C C . MET A 1 122 ? -20.110 -8.074 40.032 1.00 42.62 122 MET A C 1
ATOM 932 O O . MET A 1 122 ? -19.222 -7.838 39.219 1.00 42.62 122 MET A O 1
ATOM 936 N N . GLU A 1 123 ? -21.324 -8.518 39.699 1.00 42.12 123 GLU A N 1
ATOM 937 C CA . GLU A 1 123 ? -22.156 -8.057 38.582 1.00 42.12 123 GLU A CA 1
ATOM 938 C C . GLU A 1 123 ? -21.400 -7.426 37.398 1.00 42.12 123 GLU A C 1
ATOM 940 O O . GLU A 1 123 ? -21.496 -6.235 37.108 1.00 42.12 123 GLU A O 1
ATOM 945 N N . SER A 1 124 ? -20.637 -8.250 36.675 1.00 44.91 124 SER A N 1
ATOM 946 C CA . SER A 1 124 ? -20.148 -7.883 35.350 1.00 44.91 124 SER A CA 1
ATOM 947 C C . SER A 1 124 ? -21.332 -7.891 34.396 1.00 44.91 124 SER A C 1
ATOM 949 O O . SER A 1 124 ? -21.627 -8.898 33.753 1.00 44.91 124 SER A O 1
ATOM 951 N N . ARG A 1 125 ? -22.014 -6.744 34.304 1.00 45.12 125 ARG A N 1
ATOM 952 C CA . ARG A 1 125 ? -22.737 -6.367 33.091 1.00 45.12 125 ARG A CA 1
ATOM 953 C C . ARG A 1 125 ? -21.758 -6.557 31.941 1.00 45.12 125 ARG A C 1
ATOM 955 O O . ARG A 1 125 ? -20.805 -5.792 31.802 1.00 45.12 125 ARG A O 1
ATOM 962 N N . MET A 1 126 ? -21.964 -7.630 31.181 1.00 46.75 126 MET A N 1
ATOM 963 C CA . MET A 1 126 ? -21.264 -7.900 29.937 1.00 46.75 126 MET A CA 1
ATOM 964 C C . MET A 1 126 ? -21.645 -6.795 28.958 1.00 46.75 126 MET A C 1
ATOM 966 O O . MET A 1 126 ? -22.570 -6.927 28.163 1.00 46.75 126 MET A O 1
ATOM 970 N N . LEU A 1 127 ? -20.950 -5.665 29.065 1.00 49.22 127 LEU A N 1
ATOM 971 C CA . LEU A 1 127 ? -20.830 -4.715 27.983 1.00 49.22 127 LEU A CA 1
ATOM 972 C C . LEU A 1 127 ? -20.086 -5.477 26.895 1.00 49.22 127 LEU A C 1
ATOM 974 O O . LEU A 1 127 ? -18.860 -5.589 26.923 1.00 49.22 127 LEU A O 1
ATOM 978 N N . ILE A 1 128 ? -20.870 -6.074 25.996 1.00 46.81 128 ILE A N 1
ATOM 979 C CA . ILE A 1 128 ? -20.440 -6.509 24.671 1.00 46.81 128 ILE A CA 1
ATOM 980 C C . ILE A 1 128 ? -19.435 -5.452 24.200 1.00 46.81 128 ILE A C 1
ATOM 982 O O . ILE A 1 128 ? -19.752 -4.262 24.332 1.00 46.81 128 ILE A O 1
ATOM 986 N N . PRO A 1 129 ? -18.221 -5.823 23.750 1.00 45.47 129 PRO A N 1
ATOM 987 C CA . PRO A 1 129 ? -17.293 -4.861 23.187 1.00 45.47 129 PRO A CA 1
ATOM 988 C C . PRO A 1 129 ? -18.000 -4.268 21.975 1.00 45.47 129 PRO A C 1
ATOM 990 O O . PRO A 1 129 ? -18.015 -4.857 20.901 1.00 45.47 129 PRO A O 1
ATOM 993 N N . PHE A 1 130 ? -18.698 -3.155 22.195 1.00 44.94 130 PHE A N 1
ATOM 994 C CA . PHE A 1 130 ? -19.419 -2.440 21.167 1.00 44.94 130 PHE A CA 1
ATOM 995 C C . PHE A 1 130 ? -18.397 -2.183 20.078 1.00 44.94 130 PHE A C 1
ATOM 997 O O . PHE A 1 130 ? -17.369 -1.556 20.362 1.00 44.94 130 PHE A O 1
ATOM 1004 N N . ASN A 1 131 ? -18.676 -2.708 18.882 1.00 44.91 131 ASN A N 1
ATOM 1005 C CA . ASN A 1 131 ? -18.047 -2.317 17.632 1.00 44.91 131 ASN A CA 1
ATOM 1006 C C . ASN A 1 131 ? -17.918 -0.802 17.664 1.00 44.91 131 ASN A C 1
ATOM 1008 O O . ASN A 1 131 ? -18.898 -0.077 17.480 1.00 44.91 131 ASN A O 1
ATOM 1012 N N . ARG A 1 132 ? -16.729 -0.321 18.039 1.00 53.50 132 ARG A N 1
ATOM 1013 C CA . ARG A 1 132 ? -16.499 1.105 18.169 1.00 53.50 132 ARG A CA 1
ATOM 1014 C C . ARG A 1 132 ? -16.535 1.605 16.746 1.00 53.50 132 ARG A C 1
ATOM 1016 O O . ARG A 1 132 ? -15.582 1.387 16.002 1.00 53.50 132 ARG A O 1
ATOM 1023 N N . LEU A 1 133 ? -17.656 2.232 16.392 1.00 66.19 133 LEU A N 1
ATOM 1024 C CA . LEU A 1 133 ? -17.742 3.122 15.248 1.00 66.19 133 LEU A CA 1
ATOM 1025 C C . LEU A 1 133 ? -16.418 3.889 15.178 1.00 66.19 133 LEU A C 1
ATOM 1027 O O . LEU A 1 133 ? -15.955 4.337 16.240 1.00 66.19 133 LEU A O 1
ATOM 1031 N N . PRO A 1 134 ? -15.785 3.973 13.992 1.00 75.50 134 PRO A N 1
ATOM 1032 C CA . PRO A 1 134 ? -14.517 4.660 13.834 1.00 75.50 134 PRO A CA 1
ATOM 1033 C C . PRO A 1 134 ? -14.586 5.979 14.597 1.00 75.50 134 PRO A C 1
ATOM 1035 O O . PRO A 1 134 ? -15.452 6.815 14.354 1.00 75.50 134 PRO A O 1
ATOM 1038 N N . ARG A 1 135 ? -13.749 6.117 15.624 1.00 89.00 135 ARG A N 1
ATOM 1039 C CA . ARG A 1 135 ? -13.661 7.355 16.392 1.00 89.00 135 ARG A CA 1
ATOM 1040 C C . ARG A 1 135 ? -12.697 8.268 15.652 1.00 89.00 135 ARG A C 1
ATOM 1042 O O . ARG A 1 135 ? -11.669 7.813 15.158 1.00 89.00 135 ARG A O 1
ATOM 1049 N N . ARG A 1 136 ? -12.992 9.568 15.644 1.00 91.56 136 ARG A N 1
ATOM 1050 C CA . ARG A 1 136 ? -12.061 10.579 15.139 1.00 91.56 136 ARG A CA 1
ATOM 1051 C C . ARG A 1 136 ? -10.735 10.507 15.919 1.00 91.56 136 ARG A C 1
ATOM 1053 O O . ARG A 1 136 ? -10.784 10.637 17.148 1.00 91.56 136 ARG A O 1
ATOM 1060 N N . PRO A 1 137 ? -9.582 10.341 15.242 1.00 93.94 137 PRO A N 1
ATOM 1061 C CA . PRO A 1 137 ? -8.281 10.365 15.897 1.00 93.94 137 PRO A CA 1
ATOM 1062 C C . PRO A 1 137 ? -8.096 11.635 16.733 1.00 93.94 137 PRO A C 1
ATOM 1064 O O . PRO A 1 137 ? -8.466 12.739 16.327 1.00 93.94 137 PRO A O 1
ATOM 1067 N N . THR A 1 138 ? -7.559 11.472 17.934 1.00 95.62 138 THR A N 1
ATOM 1068 C CA . THR A 1 138 ? -7.141 12.578 18.797 1.00 95.62 138 THR A CA 1
ATOM 1069 C C . THR A 1 138 ? -5.828 13.178 18.299 1.00 95.62 138 THR A C 1
ATOM 1071 O O . THR A 1 138 ? -5.035 12.497 17.655 1.00 95.62 138 THR A O 1
ATOM 1074 N N . ALA A 1 139 ? -5.540 14.434 18.656 1.00 96.06 139 ALA A N 1
ATOM 1075 C CA . ALA A 1 139 ? -4.277 15.085 18.283 1.00 96.06 139 ALA A CA 1
ATOM 1076 C C . ALA A 1 139 ? -3.033 14.301 18.756 1.00 96.06 139 ALA A C 1
ATOM 1078 O O . ALA A 1 139 ? -2.003 14.287 18.086 1.00 96.06 139 ALA A O 1
ATOM 1079 N N . GLN A 1 140 ? -3.133 13.612 19.899 1.00 96.69 140 GLN A N 1
ATOM 1080 C CA . GLN A 1 140 ? -2.066 12.747 20.399 1.00 96.69 140 GLN A CA 1
ATOM 1081 C C . GLN A 1 140 ? -1.874 11.502 19.519 1.00 96.69 140 GLN A C 1
ATOM 1083 O O . GLN A 1 140 ? -0.736 11.141 19.228 1.00 96.69 140 GLN A O 1
ATOM 1088 N N . GLU A 1 141 ? -2.959 10.857 19.081 1.00 94.88 141 GLU A N 1
ATOM 1089 C CA . GLU A 1 141 ? -2.898 9.713 18.158 1.00 94.88 141 GLU A CA 1
ATOM 1090 C C . GLU A 1 141 ? -2.344 10.129 16.790 1.00 94.88 141 GLU A C 1
ATOM 1092 O O . GLU A 1 141 ? -1.524 9.413 16.222 1.00 94.88 141 GLU A O 1
ATOM 1097 N N . GLU A 1 142 ? -2.710 11.315 16.292 1.00 96.19 142 GLU A N 1
ATOM 1098 C CA . GLU A 1 142 ? -2.142 11.867 15.056 1.00 96.19 142 GLU A CA 1
ATOM 1099 C C . GLU A 1 142 ? -0.625 12.056 15.166 1.00 96.19 142 GLU A C 1
ATOM 1101 O O . GLU A 1 142 ? 0.115 11.622 14.278 1.00 96.19 142 GLU A O 1
ATOM 1106 N N . GLN A 1 143 ? -0.144 12.624 16.277 1.00 97.88 143 GLN A N 1
ATOM 1107 C CA . GLN A 1 143 ? 1.290 12.786 16.530 1.00 97.88 143 GLN A CA 1
ATOM 1108 C C . GLN A 1 143 ? 2.012 11.431 16.618 1.00 97.88 143 GLN A C 1
ATOM 1110 O O . GLN A 1 143 ? 3.076 11.253 16.021 1.00 97.88 143 GLN A O 1
ATOM 1115 N N . GLN A 1 144 ? 1.415 10.444 17.295 1.00 96.19 144 GLN A N 1
ATOM 1116 C CA . GLN A 1 144 ? 1.943 9.075 17.336 1.00 96.19 144 GLN A CA 1
ATOM 1117 C C . GLN A 1 144 ? 1.980 8.432 15.943 1.00 96.19 144 GLN A C 1
ATOM 1119 O O . GLN A 1 144 ? 2.940 7.736 15.611 1.00 96.19 144 GLN A O 1
ATOM 1124 N N . GLY A 1 145 ? 0.972 8.692 15.107 1.00 96.44 145 GLY A N 1
ATOM 1125 C CA . GLY A 1 145 ? 0.933 8.253 13.716 1.00 96.44 145 GLY A CA 1
ATOM 1126 C C . GLY A 1 145 ? 2.086 8.831 12.894 1.00 96.44 145 GLY A C 1
ATOM 1127 O O . GLY A 1 145 ? 2.735 8.098 12.146 1.00 96.44 145 GLY A O 1
ATOM 1128 N N . VAL A 1 146 ? 2.402 10.118 13.073 1.00 98.00 146 VAL A N 1
ATOM 1129 C CA . VAL A 1 146 ? 3.558 10.769 12.431 1.00 98.00 146 VAL A CA 1
ATOM 1130 C C . VAL A 1 146 ? 4.872 10.104 12.854 1.00 98.00 146 VAL A C 1
ATOM 1132 O O . VAL A 1 146 ? 5.684 9.748 11.995 1.00 98.00 146 VAL A O 1
ATOM 1135 N N . GLU A 1 147 ? 5.072 9.875 14.154 1.00 97.88 147 GLU A N 1
ATOM 1136 C CA . GLU A 1 147 ? 6.274 9.212 14.681 1.00 97.88 147 GLU A CA 1
ATOM 1137 C C . GLU A 1 147 ? 6.409 7.762 14.199 1.00 97.88 147 GLU A C 1
ATOM 1139 O O . GLU A 1 147 ? 7.509 7.317 13.851 1.00 97.88 147 GLU A O 1
ATOM 1144 N N . LEU A 1 148 ? 5.299 7.018 14.142 1.00 96.94 148 LEU A N 1
ATOM 1145 C CA . LEU A 1 148 ? 5.272 5.656 13.616 1.00 96.94 148 LEU A CA 1
ATOM 1146 C C . LEU A 1 148 ? 5.679 5.637 12.140 1.00 96.94 148 LEU A C 1
ATOM 1148 O O . LEU A 1 148 ? 6.552 4.858 11.760 1.00 96.94 148 LEU A O 1
ATOM 1152 N N . VAL A 1 149 ? 5.092 6.512 11.317 1.00 98.31 149 VAL A N 1
ATOM 1153 C CA . VAL A 1 149 ? 5.430 6.613 9.890 1.00 98.31 149 VAL A CA 1
ATOM 1154 C C . VAL A 1 149 ? 6.908 6.948 9.710 1.00 98.31 149 VAL A C 1
ATOM 1156 O O . VAL A 1 149 ? 7.569 6.313 8.892 1.00 98.31 149 VAL A O 1
ATOM 1159 N N . ALA A 1 150 ? 7.445 7.905 10.473 1.00 98.31 150 ALA A N 1
ATOM 1160 C CA . ALA A 1 150 ? 8.856 8.278 10.399 1.00 98.31 150 ALA A CA 1
ATOM 1161 C C . ALA A 1 150 ? 9.782 7.094 10.724 1.00 98.31 150 ALA A C 1
ATOM 1163 O O . ALA A 1 150 ? 10.715 6.811 9.968 1.00 98.31 150 ALA A O 1
ATOM 1164 N N . ARG A 1 151 ? 9.479 6.355 11.797 1.00 98.00 151 ARG A N 1
ATOM 1165 C CA . ARG A 1 151 ? 10.234 5.166 12.215 1.00 98.00 151 ARG A CA 1
ATOM 1166 C C . ARG A 1 151 ? 10.200 4.064 11.161 1.00 98.00 151 ARG A C 1
ATOM 1168 O O . ARG A 1 151 ? 11.246 3.596 10.726 1.00 98.00 151 ARG A O 1
ATOM 1175 N N . VAL A 1 152 ? 9.003 3.703 10.697 1.00 97.75 152 VAL A N 1
ATOM 1176 C CA . VAL A 1 152 ? 8.830 2.662 9.675 1.00 97.75 152 VAL A CA 1
ATOM 1177 C C . VAL A 1 152 ? 9.510 3.069 8.370 1.00 97.75 152 VAL A C 1
ATOM 1179 O O . VAL A 1 152 ? 10.126 2.223 7.722 1.00 97.75 152 VAL A O 1
ATOM 1182 N N . LYS A 1 153 ? 9.457 4.354 7.989 1.00 98.12 153 LYS A N 1
ATOM 1183 C CA . LYS A 1 153 ? 10.181 4.856 6.817 1.00 98.12 153 LYS A CA 1
ATOM 1184 C C . LYS A 1 153 ? 11.689 4.647 6.958 1.00 98.12 153 LYS A C 1
ATOM 1186 O O . LYS A 1 153 ? 12.297 4.129 6.027 1.00 98.12 153 LYS A O 1
ATOM 1191 N N . ALA A 1 154 ? 12.275 5.002 8.102 1.00 97.81 154 ALA A N 1
ATOM 1192 C CA . ALA A 1 154 ? 13.706 4.822 8.352 1.00 97.81 154 ALA A CA 1
ATOM 1193 C C . ALA A 1 154 ? 14.124 3.342 8.264 1.00 97.81 154 ALA A C 1
ATOM 1195 O O . ALA A 1 154 ? 15.045 3.003 7.520 1.00 97.81 154 ALA A O 1
ATOM 1196 N N . ASP A 1 155 ? 13.391 2.452 8.940 1.00 96.44 155 ASP A N 1
ATOM 1197 C CA . ASP A 1 155 ? 13.681 1.012 8.949 1.00 96.44 155 ASP A CA 1
ATOM 1198 C C . ASP A 1 155 ? 13.553 0.384 7.556 1.00 96.44 155 ASP A C 1
ATOM 1200 O O . ASP A 1 155 ? 14.346 -0.475 7.158 1.00 96.44 155 ASP A O 1
ATOM 1204 N N . THR A 1 156 ? 12.544 0.814 6.801 1.00 96.06 156 THR A N 1
ATOM 1205 C CA . THR A 1 156 ? 12.236 0.259 5.481 1.00 96.06 156 THR A CA 1
ATOM 1206 C C . THR A 1 156 ? 13.184 0.786 4.409 1.00 96.06 156 THR A C 1
ATOM 1208 O O . THR A 1 156 ? 13.578 0.029 3.522 1.00 96.06 156 THR A O 1
ATOM 1211 N N . MET A 1 157 ? 13.617 2.047 4.506 1.00 96.50 157 MET A N 1
ATOM 1212 C CA . MET A 1 157 ? 14.559 2.643 3.555 1.00 96.50 157 MET A CA 1
ATOM 1213 C C . MET A 1 157 ? 15.871 1.853 3.492 1.00 96.50 157 MET A C 1
ATOM 1215 O O . MET A 1 157 ? 16.352 1.562 2.400 1.00 96.50 157 MET A O 1
ATOM 1219 N N . ASN A 1 158 ? 16.385 1.404 4.643 1.00 94.38 158 ASN A N 1
ATOM 1220 C CA . ASN A 1 158 ? 17.584 0.561 4.718 1.00 94.38 158 ASN A CA 1
ATOM 1221 C C . ASN A 1 158 ? 17.435 -0.780 3.977 1.00 94.38 158 ASN A C 1
ATOM 1223 O O . ASN A 1 158 ? 18.422 -1.362 3.535 1.00 94.38 158 ASN A O 1
ATOM 1227 N N . ARG A 1 159 ? 16.211 -1.302 3.851 1.00 95.00 159 ARG A N 1
ATOM 1228 C CA . ARG A 1 159 ? 15.941 -2.546 3.114 1.00 95.00 159 ARG A CA 1
ATOM 1229 C C . ARG A 1 159 ? 15.832 -2.286 1.618 1.00 95.00 159 ARG A C 1
ATOM 1231 O O . ARG A 1 159 ? 16.335 -3.072 0.824 1.00 95.00 159 ARG A O 1
ATOM 1238 N N . ILE A 1 160 ? 15.200 -1.175 1.246 1.00 95.19 160 ILE A N 1
ATOM 1239 C CA . ILE A 1 160 ? 14.952 -0.808 -0.152 1.00 95.19 160 ILE A CA 1
ATOM 1240 C C . ILE A 1 160 ? 16.247 -0.460 -0.882 1.00 95.19 160 ILE A C 1
ATOM 1242 O O . ILE A 1 160 ? 16.419 -0.863 -2.027 1.00 95.19 160 ILE A O 1
ATOM 1246 N N . THR A 1 161 ? 17.188 0.216 -0.220 1.00 94.81 161 THR A N 1
ATOM 1247 C CA . THR A 1 161 ? 18.503 0.529 -0.807 1.00 94.81 161 THR A CA 1
ATOM 1248 C C . THR A 1 161 ? 19.311 -0.713 -1.183 1.00 94.81 161 THR A C 1
ATOM 1250 O O . THR A 1 161 ? 20.192 -0.625 -2.031 1.00 94.81 161 THR A O 1
ATOM 1253 N N . ASN A 1 162 ? 18.995 -1.864 -0.584 1.00 94.44 162 ASN A N 1
ATOM 1254 C CA . ASN A 1 162 ? 19.638 -3.149 -0.844 1.00 94.44 162 ASN A CA 1
ATOM 1255 C C . ASN A 1 162 ? 18.796 -4.070 -1.747 1.00 94.44 162 ASN A C 1
ATOM 1257 O O . ASN A 1 162 ? 19.080 -5.266 -1.833 1.00 94.44 162 ASN A O 1
ATOM 1261 N N . MET A 1 163 ? 17.747 -3.557 -2.403 1.00 93.62 163 MET A N 1
ATOM 1262 C CA . MET A 1 163 ? 16.939 -4.371 -3.312 1.00 93.62 163 MET A CA 1
ATOM 1263 C C . MET A 1 163 ? 17.741 -4.803 -4.546 1.00 93.62 163 MET A C 1
ATOM 1265 O O . MET A 1 163 ? 18.478 -3.996 -5.121 1.00 93.62 163 MET A O 1
ATOM 1269 N N . PRO A 1 164 ? 17.579 -6.059 -4.997 1.00 96.19 164 PRO A N 1
ATOM 1270 C CA . PRO A 1 164 ? 18.206 -6.518 -6.225 1.00 96.19 164 PRO A CA 1
ATOM 1271 C C . PRO A 1 164 ? 17.647 -5.752 -7.428 1.00 96.19 164 PRO A C 1
ATOM 1273 O O . PRO A 1 164 ? 16.454 -5.456 -7.505 1.00 96.19 164 PRO A O 1
ATOM 1276 N N . MET A 1 165 ? 18.520 -5.444 -8.385 1.00 97.44 165 MET A N 1
ATOM 1277 C CA . MET A 1 165 ? 18.096 -4.892 -9.669 1.00 97.44 165 MET A CA 1
ATOM 1278 C C . MET A 1 165 ? 17.437 -5.996 -10.501 1.00 97.44 165 MET A C 1
ATOM 1280 O O . MET A 1 165 ? 17.899 -7.137 -10.508 1.00 97.44 165 MET A O 1
ATOM 1284 N N . CYS A 1 166 ? 16.384 -5.648 -11.228 1.00 97.00 166 CYS A N 1
ATOM 1285 C CA . CYS A 1 166 ? 15.695 -6.531 -12.160 1.00 97.00 166 CYS A CA 1
ATOM 1286 C C . CYS A 1 166 ? 15.925 -6.062 -13.602 1.00 97.00 166 CYS A C 1
ATOM 1288 O O . CYS A 1 166 ? 16.207 -4.891 -13.869 1.00 97.00 166 CYS A O 1
ATOM 1290 N N . ASN A 1 167 ? 15.823 -6.994 -14.547 1.00 97.44 167 ASN A N 1
ATOM 1291 C CA . ASN A 1 167 ? 15.911 -6.683 -15.967 1.00 97.44 167 ASN A CA 1
ATOM 1292 C C . ASN A 1 167 ? 14.499 -6.576 -16.548 1.00 97.44 167 ASN A C 1
ATOM 1294 O O . ASN A 1 167 ? 13.794 -7.580 -16.625 1.00 97.44 167 ASN A O 1
ATOM 1298 N N . VAL A 1 168 ? 14.097 -5.376 -16.968 1.00 97.38 168 VAL A N 1
ATOM 1299 C CA . VAL A 1 168 ? 12.828 -5.158 -17.675 1.00 97.38 168 VAL A CA 1
ATOM 1300 C C . VAL A 1 168 ? 13.084 -5.255 -19.185 1.00 97.38 168 VAL A C 1
ATOM 1302 O O . VAL A 1 168 ? 13.803 -4.398 -19.723 1.00 97.38 168 VAL A O 1
ATOM 1305 N N . PRO A 1 169 ? 12.509 -6.260 -19.880 1.00 98.00 169 PRO A N 1
ATOM 1306 C CA . PRO A 1 169 ? 12.681 -6.432 -21.321 1.00 98.00 169 PRO A CA 1
ATOM 1307 C C . PRO A 1 169 ? 12.251 -5.190 -22.101 1.00 98.00 169 PRO A C 1
ATOM 1309 O O . PRO A 1 169 ? 11.244 -4.569 -21.761 1.00 98.00 169 PRO A O 1
ATOM 1312 N N . ASP A 1 170 ? 12.964 -4.864 -23.183 1.00 97.69 170 ASP A N 1
ATOM 1313 C CA . ASP A 1 170 ? 12.681 -3.676 -24.007 1.00 97.69 170 ASP A CA 1
ATOM 1314 C C . ASP A 1 170 ? 11.228 -3.629 -24.497 1.00 97.69 170 ASP A C 1
ATOM 1316 O O . ASP A 1 170 ? 10.598 -2.572 -24.467 1.00 97.69 170 ASP A O 1
ATOM 1320 N N . SER A 1 171 ? 10.658 -4.787 -24.844 1.00 98.12 171 SER A N 1
ATOM 1321 C CA . SER A 1 171 ? 9.258 -4.928 -25.263 1.00 98.12 171 SER A CA 1
ATOM 1322 C C . SER A 1 171 ? 8.239 -4.535 -24.187 1.00 98.12 171 SER A C 1
ATOM 1324 O O . SER A 1 171 ? 7.114 -4.171 -24.519 1.00 98.12 171 SER A O 1
ATOM 1326 N N . GLN A 1 172 ? 8.613 -4.576 -22.905 1.00 98.31 172 GLN A N 1
ATOM 1327 C CA . GLN A 1 172 ? 7.738 -4.245 -21.776 1.00 98.31 172 GLN A CA 1
ATOM 1328 C C . GLN A 1 172 ? 7.974 -2.835 -21.220 1.00 98.31 172 GLN A C 1
ATOM 1330 O O . GLN A 1 172 ? 7.138 -2.342 -20.464 1.00 98.31 172 GLN A O 1
ATOM 1335 N N . ARG A 1 173 ? 9.069 -2.155 -21.589 1.00 97.94 173 ARG A N 1
ATOM 1336 C CA . ARG A 1 173 ? 9.449 -0.855 -20.998 1.00 97.94 173 ARG A CA 1
ATOM 1337 C C . ARG A 1 173 ? 8.409 0.238 -21.208 1.00 97.94 173 ARG A C 1
ATOM 1339 O O . ARG A 1 173 ? 8.153 1.013 -20.292 1.00 97.94 173 ARG A O 1
ATOM 1346 N N . LEU A 1 174 ? 7.774 0.282 -22.380 1.00 98.06 174 LEU A N 1
ATOM 1347 C CA . LEU A 1 174 ? 6.711 1.254 -22.646 1.00 98.06 174 LEU A CA 1
ATOM 1348 C C . LEU A 1 174 ? 5.528 1.058 -21.686 1.00 98.06 174 LEU A C 1
ATOM 1350 O O . LEU A 1 174 ? 5.058 2.012 -21.071 1.00 98.06 174 LEU A O 1
ATOM 1354 N N . GLN A 1 175 ? 5.086 -0.192 -21.516 1.00 98.44 175 GLN A N 1
ATOM 1355 C CA . GLN A 1 175 ? 3.992 -0.533 -20.607 1.00 98.44 175 GLN A CA 1
ATOM 1356 C C . GLN A 1 175 ? 4.375 -0.292 -19.145 1.00 98.44 175 GLN A C 1
ATOM 1358 O O . GLN A 1 175 ? 3.570 0.227 -18.377 1.00 98.44 175 GLN A O 1
ATOM 1363 N N . PHE A 1 176 ? 5.605 -0.638 -18.770 1.00 98.56 176 PHE A N 1
ATOM 1364 C CA . PHE A 1 176 ? 6.158 -0.352 -17.454 1.00 98.56 176 PHE A CA 1
ATOM 1365 C C . PHE A 1 176 ? 6.073 1.135 -17.123 1.00 98.56 176 PHE A C 1
ATOM 1367 O O . PHE A 1 176 ? 5.510 1.487 -16.091 1.00 98.56 176 PHE A O 1
ATOM 1374 N N . ASN A 1 177 ? 6.563 2.000 -18.015 1.00 98.25 177 ASN A N 1
ATOM 1375 C CA . ASN A 1 177 ? 6.554 3.444 -17.800 1.00 98.25 177 ASN A CA 1
ATOM 1376 C C . ASN A 1 177 ? 5.125 3.980 -17.660 1.00 98.25 177 ASN A C 1
ATOM 1378 O O . ASN A 1 177 ? 4.860 4.731 -16.729 1.00 98.25 177 ASN A O 1
ATOM 1382 N N . ALA A 1 178 ? 4.189 3.527 -18.499 1.00 98.56 178 ALA A N 1
ATOM 1383 C CA . ALA A 1 178 ? 2.789 3.944 -18.413 1.00 98.56 178 ALA A CA 1
ATOM 1384 C C . ALA A 1 178 ? 2.136 3.575 -17.063 1.00 98.56 178 ALA A C 1
ATOM 1386 O O . ALA A 1 178 ? 1.490 4.409 -16.428 1.00 98.56 178 ALA A O 1
ATOM 1387 N N . VAL A 1 179 ? 2.328 2.337 -16.586 1.00 98.56 179 VAL A N 1
ATOM 1388 C CA . VAL A 1 179 ? 1.787 1.901 -15.283 1.00 98.56 179 VAL A CA 1
ATOM 1389 C C . VAL A 1 179 ? 2.514 2.606 -14.130 1.00 98.56 179 VAL A C 1
ATOM 1391 O O . VAL A 1 179 ? 1.895 2.975 -13.132 1.00 98.56 179 VAL A O 1
ATOM 1394 N N . PHE A 1 180 ? 3.820 2.838 -14.254 1.00 98.56 180 PHE A N 1
ATOM 1395 C CA . PHE A 1 180 ? 4.597 3.521 -13.225 1.00 98.56 180 PHE A CA 1
ATOM 1396 C C . PHE A 1 180 ? 4.252 5.013 -13.113 1.00 98.56 180 PHE A C 1
ATOM 1398 O O . PHE A 1 180 ? 4.195 5.540 -12.005 1.00 98.56 180 PHE A O 1
ATOM 1405 N N . GLU A 1 181 ? 3.929 5.689 -14.217 1.00 98.50 181 GLU A N 1
ATOM 1406 C CA . GLU A 1 181 ? 3.381 7.051 -14.187 1.00 98.50 181 GLU A CA 1
ATOM 1407 C C . GLU A 1 181 ? 2.046 7.108 -13.434 1.00 98.50 181 GLU A C 1
ATOM 1409 O O . GLU A 1 181 ? 1.824 8.018 -12.631 1.00 98.50 181 GLU A O 1
ATOM 1414 N N . GLN A 1 182 ? 1.169 6.116 -13.632 1.00 98.56 182 GLN A N 1
ATOM 1415 C CA . GLN A 1 182 ? -0.069 5.994 -12.858 1.00 98.56 182 GLN A CA 1
ATOM 1416 C C . GLN A 1 182 ? 0.223 5.803 -11.362 1.00 98.56 182 GLN A C 1
ATOM 1418 O O . GLN A 1 182 ? -0.367 6.497 -10.531 1.00 98.56 182 GLN A O 1
ATOM 1423 N N . ALA A 1 183 ? 1.163 4.919 -11.014 1.00 98.50 183 ALA A N 1
ATOM 1424 C CA . ALA A 1 183 ? 1.612 4.741 -9.633 1.00 98.50 183 ALA A CA 1
ATOM 1425 C C . ALA A 1 183 ? 2.170 6.049 -9.044 1.00 98.50 183 ALA A C 1
ATOM 1427 O O . ALA A 1 183 ? 1.884 6.370 -7.893 1.00 98.50 183 ALA A O 1
ATOM 1428 N N . GLY A 1 184 ? 2.909 6.829 -9.839 1.00 98.31 184 GLY A N 1
ATOM 1429 C CA . GLY A 1 184 ? 3.465 8.125 -9.453 1.00 98.31 184 GLY A CA 1
ATOM 1430 C C . GLY A 1 184 ? 2.402 9.171 -9.103 1.00 98.31 184 GLY A C 1
ATOM 1431 O O . GLY A 1 184 ? 2.584 9.914 -8.141 1.00 98.31 184 GLY A O 1
ATOM 1432 N N . LYS A 1 185 ? 1.269 9.202 -9.818 1.00 98.44 185 LYS A N 1
ATOM 1433 C CA . LYS A 1 185 ? 0.132 10.082 -9.478 1.00 98.44 185 LYS A CA 1
ATOM 1434 C C . LYS A 1 185 ? -0.483 9.698 -8.130 1.00 98.44 185 LYS A C 1
ATOM 1436 O O . LYS A 1 185 ? -0.597 10.537 -7.243 1.00 98.44 185 LYS A O 1
ATOM 1441 N N . LEU A 1 186 ? -0.780 8.412 -7.941 1.00 98.38 186 LEU A N 1
ATOM 1442 C CA . LEU A 1 186 ? -1.348 7.895 -6.690 1.00 98.38 186 LEU A CA 1
ATOM 1443 C C . LEU A 1 186 ? -0.404 8.097 -5.494 1.00 98.38 186 LEU A C 1
ATOM 1445 O O . LEU A 1 186 ? -0.838 8.421 -4.390 1.00 98.38 186 LEU A O 1
ATOM 1449 N N . LEU A 1 187 ? 0.903 7.947 -5.717 1.00 98.12 187 LEU A N 1
ATOM 1450 C CA . LEU A 1 187 ? 1.945 8.179 -4.721 1.00 98.12 187 LEU A CA 1
ATOM 1451 C C . LEU A 1 187 ? 1.892 9.605 -4.151 1.00 98.12 187 LEU A C 1
ATOM 1453 O O . LEU A 1 187 ? 1.998 9.770 -2.934 1.00 98.12 187 LEU A O 1
ATOM 1457 N N . GLN A 1 188 ? 1.699 10.616 -5.009 1.00 98.19 188 GLN A N 1
ATOM 1458 C CA . GLN A 1 188 ? 1.587 12.022 -4.596 1.00 98.19 188 GLN A CA 1
ATOM 1459 C C . GLN A 1 188 ? 0.365 12.273 -3.702 1.00 98.19 188 GLN A C 1
ATOM 1461 O O . GLN A 1 188 ? 0.409 13.141 -2.832 1.00 98.19 188 GLN A O 1
ATOM 1466 N N . GLU A 1 189 ? -0.704 11.496 -3.871 1.00 98.00 189 GLU A N 1
ATOM 1467 C CA . GLU A 1 189 ? -1.912 11.602 -3.049 1.00 98.00 189 GLU A CA 1
ATOM 1468 C C . GLU A 1 189 ? -1.807 10.842 -1.721 1.00 98.00 189 GLU A C 1
ATOM 1470 O O . GLU A 1 189 ? -2.319 11.302 -0.695 1.00 98.00 189 GLU A O 1
ATOM 1475 N N . ILE A 1 190 ? -1.159 9.674 -1.726 1.00 97.94 190 ILE A N 1
ATOM 1476 C CA . ILE A 1 190 ? -1.040 8.799 -0.550 1.00 97.94 190 ILE A CA 1
ATOM 1477 C C . ILE A 1 190 ? -0.018 9.326 0.441 1.00 97.94 190 ILE A C 1
ATOM 1479 O O . ILE A 1 190 ? -0.268 9.309 1.647 1.00 97.94 190 ILE A O 1
ATOM 1483 N N . GLU A 1 191 ? 1.140 9.778 -0.038 1.00 97.75 191 GLU A N 1
ATOM 1484 C CA . GLU A 1 191 ? 2.245 10.154 0.836 1.00 97.75 191 GLU A CA 1
ATOM 1485 C C . GLU A 1 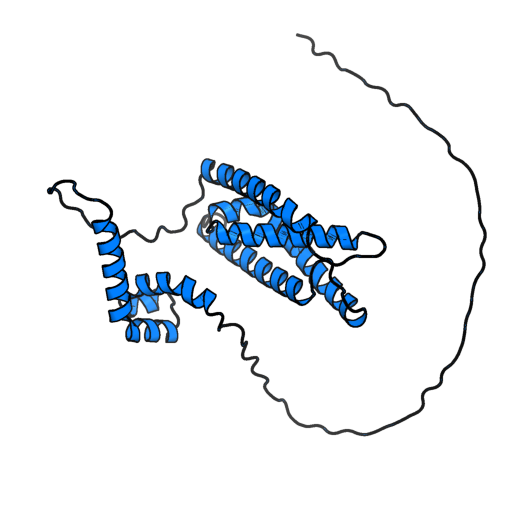191 ? 1.880 11.186 1.919 1.00 97.75 191 GLU A C 1
ATOM 1487 O O . GLU A 1 191 ? 2.188 10.922 3.089 1.00 97.75 191 GLU A O 1
ATOM 1492 N N . PRO A 1 192 ? 1.203 12.312 1.612 1.00 97.50 192 PRO A N 1
ATOM 1493 C CA . PRO A 1 192 ? 0.824 13.277 2.641 1.00 97.50 192 PRO A CA 1
ATOM 1494 C C . PRO A 1 192 ? -0.221 12.724 3.621 1.00 97.50 192 PRO A C 1
ATOM 1496 O O . PRO A 1 192 ? -0.397 13.288 4.695 1.00 97.50 192 PRO A O 1
ATOM 1499 N N . LYS A 1 193 ? -0.906 11.622 3.290 1.00 97.19 193 LYS A N 1
ATOM 1500 C CA . LYS A 1 193 ? -1.957 11.005 4.114 1.00 97.19 193 LYS A CA 1
ATOM 1501 C C . LYS A 1 193 ? -1.450 9.845 4.980 1.00 97.19 193 LYS A C 1
ATOM 1503 O O . LYS A 1 193 ? -2.221 9.336 5.787 1.00 97.19 193 LYS A O 1
ATOM 1508 N N . LEU A 1 194 ? -0.176 9.442 4.877 1.00 97.62 194 LEU A N 1
ATOM 1509 C CA . LEU A 1 194 ? 0.397 8.284 5.594 1.00 97.62 194 LEU A CA 1
ATOM 1510 C C . LEU A 1 194 ? 0.128 8.275 7.104 1.00 97.62 194 LEU A C 1
ATOM 1512 O O . LEU A 1 194 ? -0.184 7.227 7.666 1.00 97.62 194 LEU A O 1
ATOM 1516 N N . TYR A 1 195 ? 0.198 9.432 7.760 1.00 96.69 195 TYR A N 1
ATOM 1517 C CA . TYR A 1 195 ? -0.082 9.531 9.195 1.00 96.69 195 TYR A CA 1
ATOM 1518 C C . TYR A 1 195 ? -1.558 9.238 9.530 1.00 96.69 195 TYR A C 1
ATOM 1520 O O . TYR A 1 195 ? -1.845 8.687 10.589 1.00 96.69 195 TYR A O 1
ATOM 1528 N N . ARG A 1 196 ? -2.497 9.524 8.615 1.00 95.38 196 ARG A N 1
ATOM 1529 C CA . ARG A 1 196 ? -3.925 9.199 8.786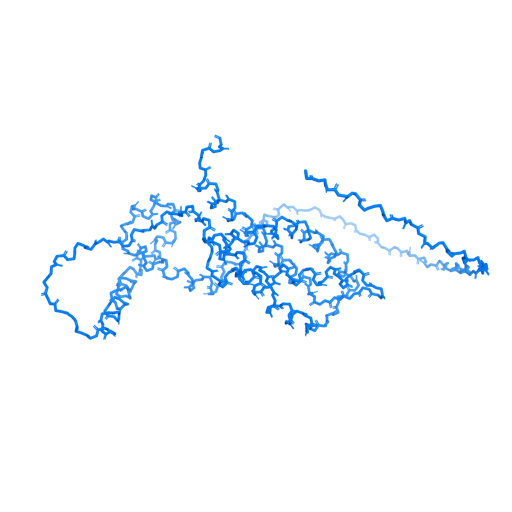 1.00 95.38 196 ARG A CA 1
ATOM 1530 C C . ARG A 1 196 ? -4.157 7.697 8.707 1.00 95.38 196 ARG A C 1
ATOM 1532 O O . ARG A 1 196 ? -4.862 7.152 9.550 1.00 95.38 196 ARG A O 1
ATOM 1539 N N . PHE A 1 197 ? -3.500 7.019 7.762 1.00 95.75 197 PHE A N 1
ATOM 1540 C CA . PHE A 1 197 ? -3.502 5.554 7.713 1.00 95.75 197 PHE A CA 1
ATOM 1541 C C . PHE A 1 197 ? -2.979 4.965 9.028 1.00 95.75 197 PHE A C 1
ATOM 1543 O O . PHE A 1 197 ? -3.587 4.048 9.566 1.00 95.75 197 PHE A O 1
ATOM 1550 N N . ALA A 1 198 ? -1.904 5.530 9.587 1.00 96.44 198 ALA A N 1
ATOM 1551 C CA . ALA A 1 198 ? -1.344 5.086 10.863 1.00 96.44 198 ALA A CA 1
ATOM 1552 C C . ALA A 1 198 ? -2.319 5.190 12.048 1.00 96.44 198 ALA A C 1
ATOM 1554 O O . ALA A 1 198 ? -2.219 4.393 12.976 1.00 96.44 198 ALA A O 1
ATOM 1555 N N . CYS A 1 199 ? -3.267 6.130 12.008 1.00 95.12 199 CYS A N 1
ATOM 1556 C CA . CYS A 1 199 ? -4.279 6.292 13.053 1.00 95.12 199 CYS A CA 1
ATOM 1557 C C . CYS A 1 199 ? -5.463 5.330 12.896 1.00 95.12 199 CYS A C 1
ATOM 1559 O O . CYS A 1 199 ? -6.071 4.931 13.884 1.00 95.12 199 CYS A O 1
ATOM 1561 N N . LEU A 1 200 ? -5.828 5.005 11.653 1.00 92.38 200 LEU A N 1
ATOM 1562 C CA . LEU A 1 200 ? -7.082 4.313 11.342 1.00 92.38 200 LEU A CA 1
ATOM 1563 C C . LEU A 1 200 ? -6.896 2.821 11.067 1.00 92.38 200 LEU A C 1
ATOM 1565 O O . LEU A 1 200 ? -7.856 2.057 11.141 1.00 92.38 200 LEU A O 1
ATOM 1569 N N . TRP A 1 201 ? -5.691 2.397 10.694 1.00 94.31 201 TRP A N 1
ATOM 1570 C CA . TRP A 1 201 ? -5.430 1.043 10.223 1.00 94.31 201 TRP A CA 1
ATOM 1571 C C . TRP A 1 201 ? -4.525 0.260 11.166 1.00 94.31 201 TRP A C 1
ATOM 1573 O O . TRP A 1 201 ? -3.727 0.801 11.930 1.00 94.31 201 TRP A O 1
ATOM 1583 N N . LYS A 1 202 ? -4.592 -1.070 11.052 1.00 92.38 202 LYS A N 1
ATOM 1584 C CA . LYS A 1 202 ? -3.671 -1.974 11.746 1.00 92.38 202 LYS A CA 1
ATOM 1585 C C . LYS A 1 202 ? -2.229 -1.700 11.295 1.00 92.38 202 LYS A C 1
ATOM 1587 O O . LYS A 1 202 ? -1.956 -1.608 10.097 1.00 92.38 202 LYS A O 1
ATOM 1592 N N . ALA A 1 203 ? -1.289 -1.690 12.244 1.00 89.25 203 ALA A N 1
ATOM 1593 C CA . ALA A 1 203 ? 0.123 -1.365 12.004 1.00 89.25 203 ALA A CA 1
ATOM 1594 C C . ALA A 1 203 ? 0.751 -2.131 10.823 1.00 89.25 203 ALA A C 1
ATOM 1596 O O . ALA A 1 203 ? 1.490 -1.557 10.030 1.00 89.25 203 ALA A O 1
ATOM 1597 N N . LYS A 1 204 ? 0.414 -3.417 10.648 1.00 90.62 204 LYS A N 1
ATOM 1598 C CA . LYS A 1 204 ? 0.927 -4.237 9.537 1.00 90.62 204 LYS A CA 1
ATOM 1599 C C . LYS A 1 204 ? 0.511 -3.707 8.157 1.00 90.62 204 LYS A C 1
ATOM 1601 O O . LYS A 1 204 ? 1.335 -3.709 7.246 1.00 90.62 204 LYS A O 1
ATOM 1606 N N . ALA A 1 205 ? -0.732 -3.248 8.007 1.00 94.19 205 ALA A N 1
ATOM 1607 C CA . ALA A 1 205 ? -1.224 -2.677 6.752 1.00 94.19 205 ALA A CA 1
ATOM 1608 C C . ALA A 1 205 ? -0.533 -1.339 6.449 1.00 94.19 205 ALA A C 1
ATOM 1610 O O . ALA A 1 205 ? -0.095 -1.098 5.327 1.00 94.19 205 ALA A O 1
ATOM 1611 N N . VAL A 1 206 ? -0.344 -0.514 7.481 1.00 96.25 206 VAL A N 1
ATOM 1612 C CA . VAL A 1 206 ? 0.375 0.765 7.389 1.00 96.25 206 VAL A CA 1
ATOM 1613 C C . VAL A 1 206 ? 1.821 0.541 6.941 1.00 96.25 206 VAL A C 1
ATOM 1615 O O . VAL A 1 206 ? 2.279 1.183 5.997 1.00 96.25 206 VAL A O 1
ATOM 1618 N N . CYS A 1 207 ? 2.527 -0.421 7.547 1.00 96.94 207 CYS A N 1
ATOM 1619 C CA . CYS A 1 207 ? 3.888 -0.777 7.145 1.00 96.94 207 CYS A CA 1
ATOM 1620 C C . CYS A 1 207 ? 3.973 -1.232 5.683 1.00 96.94 207 CYS A C 1
ATOM 1622 O O . CYS A 1 207 ? 4.927 -0.874 4.990 1.00 96.94 207 CYS A O 1
ATOM 1624 N N . LEU A 1 208 ? 2.984 -1.994 5.203 1.00 96.88 208 LEU A N 1
ATOM 1625 C CA . LEU A 1 208 ? 2.933 -2.444 3.811 1.00 96.88 208 LEU A CA 1
ATOM 1626 C C . LEU A 1 208 ? 2.816 -1.258 2.842 1.00 96.88 208 LEU A C 1
ATOM 1628 O O . LEU A 1 208 ? 3.621 -1.154 1.918 1.00 96.88 208 LEU A O 1
ATOM 1632 N N . ILE A 1 209 ? 1.882 -0.332 3.088 1.00 98.19 209 ILE A N 1
ATOM 1633 C CA . ILE A 1 209 ? 1.701 0.863 2.248 1.00 98.19 209 ILE A CA 1
ATOM 1634 C C . ILE A 1 209 ? 2.952 1.748 2.267 1.00 98.19 209 ILE A C 1
ATOM 1636 O O . ILE A 1 209 ? 3.414 2.169 1.208 1.00 98.19 209 ILE A O 1
ATOM 1640 N N . ILE A 1 210 ? 3.559 1.976 3.438 1.00 98.19 210 ILE A N 1
ATOM 1641 C CA . ILE A 1 210 ? 4.817 2.736 3.542 1.00 98.19 210 ILE A CA 1
ATOM 1642 C C . ILE A 1 210 ? 5.930 2.066 2.725 1.00 98.19 210 ILE A C 1
ATOM 1644 O O . ILE A 1 210 ? 6.681 2.756 2.033 1.00 98.19 210 ILE A O 1
ATOM 1648 N N . SER A 1 211 ? 6.019 0.734 2.761 1.00 97.38 211 SER A N 1
ATOM 1649 C CA . SER A 1 211 ? 7.015 -0.012 1.982 1.00 97.38 211 SER A CA 1
ATOM 1650 C C . SER A 1 211 ? 6.815 0.163 0.481 1.00 97.38 211 SER A C 1
ATOM 1652 O O . SER A 1 211 ? 7.780 0.429 -0.232 1.00 97.38 211 SER A O 1
ATOM 1654 N N . MET A 1 212 ? 5.571 0.092 0.001 1.00 98.00 212 MET A N 1
ATOM 1655 C CA . MET A 1 212 ? 5.243 0.324 -1.410 1.00 98.00 212 MET A CA 1
ATOM 1656 C C . MET A 1 212 ? 5.542 1.765 -1.843 1.00 98.00 212 MET A C 1
ATOM 1658 O O . MET A 1 212 ? 6.130 1.972 -2.902 1.00 98.00 212 MET A O 1
ATOM 1662 N N . VAL A 1 213 ? 5.206 2.757 -1.008 1.00 98.38 213 VAL A N 1
ATOM 1663 C CA . VAL A 1 213 ? 5.519 4.181 -1.238 1.00 98.38 213 VAL A CA 1
ATOM 1664 C C . VAL A 1 213 ? 7.019 4.392 -1.411 1.00 98.38 213 VAL A C 1
ATOM 1666 O O . VAL A 1 213 ? 7.454 5.018 -2.378 1.00 98.38 213 VAL A O 1
ATOM 1669 N N . LEU A 1 214 ? 7.828 3.856 -0.495 1.00 98.12 214 LEU A N 1
ATOM 1670 C CA . LEU A 1 214 ? 9.277 4.012 -0.568 1.00 98.12 214 LEU A CA 1
ATOM 1671 C C . LEU A 1 214 ? 9.888 3.229 -1.735 1.00 98.12 214 LEU A C 1
ATOM 1673 O O . LEU A 1 214 ? 10.807 3.734 -2.377 1.00 98.12 214 LEU A O 1
ATOM 1677 N N . ALA A 1 215 ? 9.370 2.038 -2.048 1.00 97.94 215 ALA A N 1
ATOM 1678 C CA . ALA A 1 215 ? 9.843 1.247 -3.180 1.00 97.94 215 ALA A CA 1
ATOM 1679 C C . ALA A 1 215 ? 9.565 1.965 -4.509 1.00 97.94 215 ALA A C 1
ATOM 1681 O O . ALA A 1 215 ? 10.457 2.073 -5.350 1.00 97.94 215 ALA A O 1
ATOM 1682 N N . ALA A 1 216 ? 8.367 2.541 -4.666 1.00 98.38 216 ALA A N 1
ATOM 1683 C CA . ALA A 1 216 ? 8.017 3.358 -5.823 1.00 98.38 216 ALA A CA 1
ATOM 1684 C C . ALA A 1 216 ? 8.916 4.601 -5.928 1.00 98.38 216 ALA A C 1
ATOM 1686 O O . ALA A 1 216 ? 9.468 4.866 -6.992 1.00 98.38 216 ALA A O 1
ATOM 1687 N N . LYS A 1 217 ? 9.162 5.325 -4.826 1.00 98.31 217 LYS A N 1
ATOM 1688 C CA . LYS A 1 217 ? 10.103 6.461 -4.828 1.00 98.31 217 LYS A CA 1
ATOM 1689 C C . LYS A 1 217 ? 11.521 6.065 -5.216 1.00 98.31 217 LYS A C 1
ATOM 1691 O O . LYS A 1 217 ? 12.177 6.781 -5.971 1.00 98.31 217 LYS A O 1
ATOM 1696 N N . HIS A 1 218 ? 11.999 4.936 -4.705 1.00 98.19 218 HIS A N 1
ATOM 1697 C CA . HIS A 1 218 ? 13.324 4.441 -5.045 1.00 98.19 218 HIS A CA 1
ATOM 1698 C C . HIS A 1 218 ? 13.415 4.090 -6.535 1.00 98.19 218 HIS A C 1
ATOM 1700 O O . HIS A 1 218 ? 14.335 4.543 -7.211 1.00 98.19 218 HIS A O 1
ATOM 1706 N N . GLN A 1 219 ? 12.410 3.396 -7.076 1.00 98.31 219 GLN A N 1
ATOM 1707 C CA . GLN A 1 219 ? 12.307 3.128 -8.509 1.00 98.31 219 GLN A CA 1
ATOM 1708 C C . GLN A 1 219 ? 12.268 4.426 -9.336 1.00 98.31 219 GLN A C 1
ATOM 1710 O O . GLN A 1 219 ? 12.932 4.500 -10.366 1.00 98.31 219 GLN A O 1
ATOM 1715 N N . GLN A 1 220 ? 11.564 5.468 -8.881 1.00 98.44 220 GLN A N 1
ATOM 1716 C CA . GLN A 1 220 ? 11.521 6.769 -9.562 1.00 98.44 220 GLN A CA 1
ATOM 1717 C C . GLN A 1 220 ? 12.911 7.414 -9.636 1.00 98.44 220 GLN A C 1
ATOM 1719 O O . GLN A 1 220 ? 13.298 7.926 -10.685 1.00 98.44 220 GLN A O 1
ATOM 1724 N N . HIS A 1 221 ? 13.685 7.346 -8.549 1.00 98.25 221 HIS A N 1
ATOM 1725 C CA . HIS A 1 221 ? 15.069 7.815 -8.539 1.00 98.25 221 HIS A CA 1
ATOM 1726 C C . HIS A 1 221 ? 15.951 7.023 -9.517 1.00 98.25 221 HIS A C 1
ATOM 1728 O O . HIS A 1 221 ? 16.713 7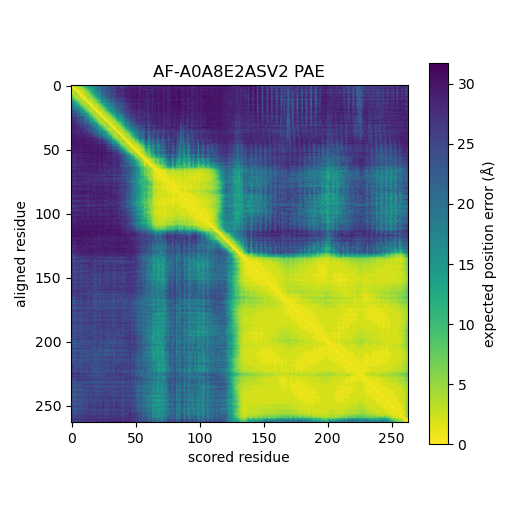.620 -10.272 1.00 98.25 221 HIS A O 1
ATOM 1734 N N . LEU A 1 222 ? 15.809 5.694 -9.557 1.00 97.81 222 LEU A N 1
ATOM 1735 C CA . LEU A 1 222 ? 16.563 4.824 -10.467 1.00 97.81 222 LEU A CA 1
ATOM 1736 C C . LEU A 1 222 ? 16.233 5.059 -11.952 1.00 97.81 222 LEU A C 1
ATOM 1738 O O . LEU A 1 222 ? 17.122 4.937 -12.795 1.00 97.81 222 LEU A O 1
ATOM 1742 N N . LEU A 1 223 ? 14.988 5.420 -12.283 1.00 97.75 223 LEU A N 1
ATOM 1743 C CA . LEU A 1 223 ? 14.595 5.781 -13.653 1.00 97.75 223 LEU A CA 1
ATOM 1744 C C . LEU A 1 223 ? 15.164 7.131 -14.095 1.00 97.75 223 LEU A C 1
ATOM 1746 O O . LEU A 1 223 ? 15.385 7.329 -15.285 1.00 97.75 223 LEU A O 1
ATOM 1750 N N . ALA A 1 224 ? 15.414 8.044 -13.154 1.00 98.00 224 ALA A N 1
ATOM 1751 C CA . ALA A 1 224 ? 16.052 9.326 -13.443 1.00 98.00 224 ALA A CA 1
ATOM 1752 C C . ALA A 1 224 ? 17.566 9.193 -13.714 1.00 98.00 224 ALA A C 1
ATOM 1754 O O . ALA A 1 224 ? 18.190 10.134 -14.204 1.00 98.00 224 ALA A O 1
ATOM 1755 N N . MET A 1 225 ? 18.174 8.041 -13.400 1.00 98.19 225 MET A N 1
ATOM 1756 C CA . MET A 1 225 ? 19.578 7.762 -13.711 1.00 98.19 225 MET A CA 1
ATOM 1757 C C . MET A 1 225 ? 19.779 7.461 -15.204 1.00 98.19 225 MET A C 1
ATOM 1759 O O . MET A 1 225 ? 18.878 6.993 -15.892 1.00 98.19 225 MET A O 1
ATOM 1763 N N . THR A 1 226 ? 20.999 7.677 -15.704 1.00 97.00 226 THR A N 1
ATOM 1764 C CA . THR A 1 226 ? 21.397 7.319 -17.077 1.00 97.00 226 THR A CA 1
ATOM 1765 C C . THR A 1 226 ? 22.571 6.327 -17.032 1.00 97.00 226 THR A C 1
ATOM 1767 O O . THR A 1 226 ? 23.642 6.703 -16.555 1.00 97.00 226 THR A O 1
ATOM 1770 N N . PRO A 1 227 ? 22.413 5.068 -17.495 1.00 95.50 227 PRO A N 1
ATOM 1771 C CA . PRO A 1 227 ? 21.191 4.473 -18.049 1.00 95.50 227 PRO A CA 1
ATOM 1772 C C . PRO A 1 227 ? 20.110 4.209 -16.973 1.00 95.50 227 PRO A C 1
ATOM 1774 O O . PRO A 1 227 ? 20.476 3.983 -15.813 1.00 95.50 227 PRO A O 1
ATOM 1777 N N . PRO A 1 228 ? 18.810 4.186 -17.343 1.00 97.69 228 PRO A N 1
ATOM 1778 C CA . PRO A 1 228 ? 17.721 3.873 -16.416 1.00 97.69 228 PRO A CA 1
ATOM 1779 C C . PRO A 1 228 ? 17.882 2.488 -15.789 1.00 97.69 228 PRO A C 1
ATOM 1781 O O . PRO A 1 228 ? 18.241 1.525 -16.473 1.00 97.69 228 PRO A O 1
ATOM 1784 N N . ARG A 1 229 ? 17.594 2.382 -14.489 1.00 98.12 229 ARG A N 1
ATOM 1785 C CA . ARG A 1 229 ? 17.683 1.129 -13.725 1.00 98.12 229 ARG A CA 1
ATOM 1786 C C . ARG A 1 229 ? 16.330 0.736 -13.144 1.00 98.12 229 ARG A C 1
ATOM 1788 O O . ARG A 1 229 ? 15.491 1.585 -12.849 1.00 98.12 229 ARG A O 1
ATOM 1795 N N . TYR A 1 230 ? 16.140 -0.564 -12.948 1.00 98.38 230 TYR A N 1
ATOM 1796 C CA . TYR A 1 230 ? 14.885 -1.136 -12.478 1.00 98.38 230 TYR A CA 1
ATOM 1797 C C . TYR A 1 230 ? 15.151 -2.031 -11.270 1.00 98.38 230 TYR A C 1
ATOM 1799 O O . TYR A 1 230 ? 16.041 -2.873 -11.304 1.00 98.38 230 TYR A O 1
ATOM 1807 N N . CYS A 1 231 ? 14.383 -1.854 -10.201 1.00 98.00 231 CYS A N 1
ATOM 1808 C CA . CYS A 1 231 ? 14.361 -2.729 -9.026 1.00 98.00 231 CYS A CA 1
ATOM 1809 C C . CYS A 1 231 ? 12.970 -3.330 -8.773 1.00 98.00 231 CYS A C 1
ATOM 1811 O O . CYS A 1 231 ? 12.827 -4.210 -7.928 1.00 98.00 231 CYS A O 1
ATOM 1813 N N . LEU A 1 232 ? 11.949 -2.874 -9.504 1.00 97.94 232 LEU A N 1
ATOM 1814 C CA . LEU A 1 232 ? 10.594 -3.409 -9.474 1.00 97.94 232 LEU A CA 1
ATOM 1815 C C . LEU A 1 232 ? 10.243 -4.045 -10.813 1.00 97.94 232 LEU A C 1
ATOM 1817 O O . LEU A 1 232 ? 10.563 -3.508 -11.868 1.00 97.94 232 LEU A O 1
ATOM 1821 N N . GLU A 1 233 ? 9.526 -5.161 -10.763 1.00 97.88 233 GLU A N 1
ATOM 1822 C CA . GLU A 1 233 ? 8.953 -5.797 -11.946 1.00 97.88 233 GLU A CA 1
ATOM 1823 C C . GLU A 1 233 ? 7.622 -5.144 -12.343 1.00 97.88 233 GLU A C 1
ATOM 1825 O O . GLU A 1 233 ? 6.921 -4.551 -11.516 1.00 97.88 233 GLU A O 1
ATOM 1830 N N . LEU A 1 234 ? 7.225 -5.311 -13.609 1.00 97.88 234 LEU A N 1
ATOM 1831 C CA . LEU A 1 234 ? 5.963 -4.779 -14.132 1.00 97.88 234 LEU A CA 1
ATOM 1832 C C . LEU A 1 234 ? 4.744 -5.243 -13.315 1.00 97.88 234 LEU A C 1
ATOM 1834 O O . LEU A 1 234 ? 3.866 -4.434 -13.008 1.00 97.88 234 LEU A O 1
ATOM 1838 N N . GLN A 1 235 ? 4.686 -6.528 -12.945 1.00 97.81 235 GLN A N 1
ATOM 1839 C CA . GLN A 1 235 ? 3.564 -7.055 -12.158 1.00 97.81 235 GLN A CA 1
ATOM 1840 C C . GLN A 1 235 ? 3.527 -6.448 -10.756 1.00 97.81 235 GLN A C 1
ATOM 1842 O O . GLN A 1 235 ? 2.463 -6.056 -10.287 1.00 97.81 235 GLN A O 1
ATOM 1847 N N . THR A 1 236 ? 4.689 -6.264 -10.128 1.00 97.44 236 THR A N 1
ATOM 1848 C CA . THR A 1 236 ? 4.794 -5.611 -8.819 1.00 97.44 236 THR A CA 1
ATOM 1849 C C . THR A 1 236 ? 4.227 -4.195 -8.852 1.00 97.44 236 THR A C 1
ATOM 1851 O O . THR A 1 236 ? 3.493 -3.813 -7.945 1.00 97.44 236 THR A O 1
ATOM 1854 N N . ILE A 1 237 ? 4.494 -3.421 -9.908 1.00 98.25 237 ILE A N 1
ATOM 1855 C CA . ILE A 1 237 ? 3.966 -2.053 -10.025 1.00 98.25 237 ILE A CA 1
ATOM 1856 C C . ILE A 1 237 ? 2.451 -2.059 -10.227 1.00 98.25 237 ILE A C 1
ATOM 1858 O O . ILE A 1 237 ? 1.764 -1.250 -9.609 1.00 98.25 237 ILE A O 1
ATOM 1862 N N . ARG A 1 238 ? 1.902 -2.991 -11.015 1.00 98.12 238 ARG A N 1
ATOM 1863 C CA . ARG A 1 238 ? 0.441 -3.148 -11.133 1.00 98.12 238 ARG A CA 1
ATOM 1864 C C . ARG A 1 238 ? -0.201 -3.448 -9.780 1.00 98.12 238 ARG A C 1
ATOM 1866 O O . ARG A 1 238 ? -1.210 -2.839 -9.436 1.00 98.12 238 ARG A O 1
ATOM 1873 N N . THR A 1 239 ? 0.410 -4.331 -8.995 1.00 96.62 239 THR A N 1
ATOM 1874 C CA . THR A 1 239 ? -0.043 -4.638 -7.634 1.00 96.62 239 THR A CA 1
ATOM 1875 C C . THR A 1 239 ? 0.039 -3.411 -6.724 1.00 96.62 239 THR A C 1
ATOM 1877 O O . THR A 1 239 ? -0.910 -3.132 -5.997 1.00 96.62 239 THR A O 1
ATOM 1880 N N . ILE A 1 240 ? 1.115 -2.618 -6.811 1.00 97.75 240 ILE A N 1
ATOM 1881 C CA . ILE A 1 240 ? 1.236 -1.342 -6.086 1.00 97.75 240 ILE A CA 1
ATOM 1882 C C . ILE A 1 240 ? 0.101 -0.383 -6.469 1.00 97.75 240 ILE A C 1
ATOM 1884 O O . ILE A 1 240 ? -0.527 0.178 -5.577 1.00 97.75 240 ILE A O 1
ATOM 1888 N N . VAL A 1 241 ? -0.205 -0.226 -7.763 1.00 98.50 241 VAL A N 1
ATOM 1889 C CA . VAL A 1 241 ? -1.316 0.621 -8.237 1.00 98.50 241 VAL A CA 1
ATOM 1890 C C . VAL A 1 241 ? -2.645 0.171 -7.630 1.00 98.50 241 VAL A C 1
ATOM 1892 O O . VAL A 1 241 ? -3.343 1.002 -7.048 1.00 98.50 241 VAL A O 1
ATOM 1895 N N . LYS A 1 242 ? -2.963 -1.131 -7.687 1.00 97.44 242 LYS A N 1
ATOM 1896 C CA . LYS A 1 242 ? -4.190 -1.687 -7.088 1.00 97.44 242 LYS A CA 1
ATOM 1897 C C . LYS A 1 242 ? -4.265 -1.395 -5.583 1.00 97.44 242 LYS A C 1
ATOM 1899 O O . LYS A 1 242 ? -5.284 -0.909 -5.097 1.00 97.44 242 LYS A O 1
ATOM 1904 N N . HIS A 1 243 ? -3.179 -1.629 -4.841 1.00 96.56 243 HIS A N 1
ATOM 1905 C CA . HIS A 1 243 ? -3.139 -1.355 -3.400 1.00 96.56 243 HIS A CA 1
ATOM 1906 C C . HIS A 1 243 ? -3.267 0.130 -3.072 1.00 96.56 243 HIS A C 1
ATOM 1908 O O . HIS A 1 243 ? -3.920 0.482 -2.094 1.00 96.56 243 HIS A O 1
ATOM 1914 N N . PHE A 1 244 ? -2.662 1.001 -3.874 1.00 98.31 244 PHE A N 1
ATOM 1915 C CA . PHE A 1 244 ? -2.772 2.443 -3.707 1.00 98.31 244 PHE A CA 1
ATOM 1916 C C . PHE A 1 244 ? -4.202 2.936 -3.930 1.00 98.31 244 PHE A C 1
ATOM 1918 O O . PHE A 1 244 ? -4.710 3.703 -3.113 1.00 98.31 244 PHE A O 1
ATOM 1925 N N . GLN A 1 245 ? -4.869 2.456 -4.980 1.00 98.12 245 GLN A N 1
ATOM 1926 C CA . GLN A 1 245 ? -6.274 2.772 -5.246 1.00 98.12 245 GLN A CA 1
ATOM 1927 C C . GLN A 1 245 ? -7.174 2.315 -4.095 1.00 98.12 245 GLN A C 1
ATOM 1929 O O . GLN A 1 245 ? -7.875 3.141 -3.511 1.00 98.12 245 GLN A O 1
ATOM 1934 N N . ALA A 1 246 ? -7.069 1.042 -3.699 1.00 95.06 246 ALA A N 1
ATOM 1935 C CA . ALA A 1 246 ? -7.849 0.491 -2.595 1.00 95.06 246 ALA A CA 1
ATOM 1936 C C . ALA A 1 246 ? -7.590 1.236 -1.275 1.00 95.06 246 ALA A C 1
ATOM 1938 O O . ALA A 1 246 ? -8.514 1.494 -0.506 1.00 95.06 246 ALA A O 1
ATOM 1939 N N . ALA A 1 247 ? -6.338 1.627 -1.011 1.00 96.00 247 ALA A N 1
ATOM 1940 C CA . ALA A 1 247 ? -5.999 2.366 0.195 1.00 96.00 247 ALA A CA 1
ATOM 1941 C C . ALA A 1 247 ? -6.591 3.774 0.212 1.00 96.00 247 ALA A C 1
ATOM 1943 O O . ALA A 1 247 ? -7.141 4.191 1.232 1.00 96.00 247 ALA A O 1
ATOM 1944 N N . LEU A 1 248 ? -6.516 4.503 -0.902 1.00 96.94 248 LEU A N 1
ATOM 1945 C CA . LEU A 1 248 ? -7.140 5.820 -1.009 1.00 96.94 248 LEU A CA 1
ATOM 1946 C C . LEU A 1 248 ? -8.656 5.738 -0.845 1.00 96.94 248 LEU A C 1
ATOM 1948 O O . LEU A 1 248 ? -9.212 6.530 -0.088 1.00 96.94 248 LEU A O 1
ATOM 1952 N N . GLU A 1 249 ? -9.307 4.773 -1.492 1.00 96.38 249 GLU A N 1
ATOM 1953 C CA . GLU A 1 249 ? -10.750 4.563 -1.382 1.00 96.38 249 GLU A CA 1
ATOM 1954 C C . GLU A 1 249 ? -11.165 4.279 0.064 1.00 96.38 249 GLU A C 1
ATOM 1956 O O . GLU A 1 249 ? -11.963 5.022 0.634 1.00 96.38 249 GLU A O 1
ATOM 1961 N N . GLN A 1 250 ? -10.546 3.288 0.708 1.00 93.94 250 GLN A N 1
ATOM 1962 C CA . GLN A 1 250 ? -10.829 2.948 2.104 1.00 93.94 250 GLN A CA 1
ATOM 1963 C C . GLN A 1 250 ? -10.546 4.116 3.057 1.00 93.94 250 GLN A C 1
ATOM 1965 O O . GLN A 1 250 ? -11.326 4.374 3.973 1.00 93.94 250 GLN A O 1
ATOM 1970 N N . CYS A 1 251 ? -9.448 4.850 2.850 1.00 93.88 251 CYS A N 1
ATOM 1971 C CA . CYS A 1 251 ? -9.142 6.027 3.657 1.00 93.88 251 CYS A CA 1
ATOM 1972 C C . CYS A 1 251 ? -10.193 7.122 3.471 1.00 93.88 251 CYS A C 1
ATOM 1974 O O . CYS A 1 251 ? -10.574 7.749 4.454 1.00 93.88 251 CYS A O 1
ATOM 1976 N N . ASN A 1 252 ? -10.661 7.359 2.244 1.00 93.69 252 ASN A N 1
ATOM 1977 C CA . ASN A 1 252 ? -11.680 8.364 1.958 1.00 93.69 252 ASN A CA 1
ATOM 1978 C C . ASN A 1 252 ? -13.036 7.969 2.565 1.00 93.69 252 ASN A C 1
ATOM 1980 O O . ASN A 1 252 ? -13.668 8.814 3.192 1.00 93.69 252 ASN A O 1
ATOM 1984 N N . VAL A 1 253 ? -13.443 6.698 2.456 1.00 92.56 253 VAL A N 1
ATOM 1985 C CA . VAL A 1 253 ? -14.680 6.171 3.066 1.00 92.56 253 VAL A CA 1
ATOM 1986 C C . VAL A 1 253 ? -14.644 6.319 4.588 1.00 92.56 253 VAL A C 1
ATOM 1988 O O . VAL A 1 253 ? -15.562 6.888 5.181 1.00 92.56 253 VAL A O 1
ATOM 1991 N N . LEU A 1 254 ? -13.556 5.877 5.229 1.00 91.19 254 LEU A N 1
ATOM 1992 C CA . LEU A 1 254 ? -13.389 6.027 6.675 1.00 91.19 254 LEU A CA 1
ATOM 1993 C C . LEU A 1 254 ? -13.376 7.502 7.076 1.00 91.19 254 LEU A C 1
ATOM 1995 O O . LEU A 1 254 ? -14.034 7.884 8.039 1.00 91.19 254 LEU A O 1
ATOM 1999 N N . TRP A 1 255 ? -12.677 8.349 6.324 1.00 90.06 255 TRP A N 1
ATOM 2000 C CA . TRP A 1 255 ? -12.599 9.773 6.628 1.00 90.06 255 TRP A CA 1
ATOM 2001 C C . TRP A 1 255 ? -13.948 10.485 6.489 1.00 90.06 255 TRP A C 1
ATOM 2003 O O . TRP A 1 255 ? -14.288 11.300 7.344 1.00 90.06 255 TRP A O 1
ATOM 2013 N N . ALA A 1 256 ? -14.737 10.149 5.467 1.00 91.81 256 ALA A N 1
ATOM 2014 C CA . ALA A 1 256 ? -16.090 10.670 5.296 1.00 91.81 256 ALA A CA 1
ATOM 2015 C C . ALA A 1 256 ? -16.993 10.267 6.473 1.00 91.81 256 ALA A C 1
ATOM 2017 O O . ALA A 1 256 ? -17.697 11.110 7.023 1.00 91.81 256 ALA A O 1
ATOM 2018 N N . SER A 1 257 ? -16.896 9.014 6.939 1.00 90.69 257 SER A N 1
ATOM 2019 C CA . SER A 1 257 ? -17.676 8.536 8.092 1.00 90.69 257 SER A CA 1
ATOM 2020 C C . SER A 1 257 ? -17.344 9.263 9.404 1.00 90.69 257 SER A C 1
ATOM 2022 O O . SER A 1 257 ? -18.196 9.391 10.279 1.00 90.69 257 SER A O 1
ATOM 2024 N N . LEU A 1 258 ? -16.116 9.777 9.533 1.00 90.69 258 LEU A N 1
ATOM 2025 C CA . LEU A 1 258 ? -15.652 10.528 10.701 1.00 90.69 258 LEU A CA 1
ATOM 2026 C C . LEU A 1 258 ? -16.073 12.004 10.690 1.00 90.69 258 LEU A C 1
ATOM 2028 O O . LEU A 1 258 ? -16.021 12.659 11.734 1.00 90.69 258 LEU A O 1
ATOM 2032 N N . HIS A 1 259 ? -16.448 12.536 9.524 1.00 90.12 259 HIS A N 1
ATOM 2033 C CA . HIS A 1 259 ? -16.736 13.953 9.307 1.00 90.12 259 HIS A CA 1
ATOM 2034 C C . HIS A 1 259 ? -18.016 14.161 8.481 1.00 90.12 259 HIS A C 1
ATOM 2036 O O . HIS A 1 259 ? -17.946 14.747 7.398 1.00 90.12 259 HIS A O 1
ATOM 2042 N N . PRO A 1 260 ? -19.188 13.738 8.989 1.00 85.94 260 PRO A N 1
ATOM 2043 C CA . PRO A 1 260 ? -20.448 13.877 8.257 1.00 85.94 260 PRO A CA 1
ATOM 2044 C C . PRO A 1 260 ? -20.861 15.344 8.026 1.00 85.94 260 PRO A C 1
ATOM 2046 O O . PRO A 1 260 ? -21.584 15.631 7.085 1.00 85.94 260 PRO A O 1
ATOM 2049 N N . GLU A 1 261 ? -20.365 16.276 8.847 1.00 82.38 261 GLU A N 1
ATOM 2050 C CA . GLU A 1 261 ? -20.751 17.701 8.872 1.00 82.38 261 GLU A CA 1
ATOM 2051 C C . GLU A 1 261 ? -20.236 18.539 7.677 1.00 82.38 261 GLU A C 1
ATOM 2053 O O . GLU A 1 261 ? -20.562 19.717 7.572 1.00 82.38 261 GLU A O 1
ATOM 2058 N N . ASN A 1 262 ? -19.383 17.979 6.812 1.00 66.69 262 ASN A N 1
ATOM 2059 C CA . ASN A 1 262 ? -18.704 18.716 5.732 1.00 66.69 262 ASN A CA 1
ATOM 2060 C C . ASN A 1 262 ? -19.267 18.427 4.324 1.00 66.69 262 ASN A C 1
ATOM 2062 O O . ASN A 1 262 ? -18.591 18.736 3.338 1.00 66.69 262 ASN A O 1
ATOM 2066 N N . HIS A 1 263 ? -20.457 17.827 4.227 1.00 55.91 263 HIS A N 1
ATOM 2067 C CA . HIS A 1 263 ? -21.126 17.495 2.964 1.00 55.91 263 HIS A CA 1
ATOM 2068 C C . HIS A 1 263 ? -22.415 18.285 2.747 1.00 55.91 263 HIS A C 1
ATOM 2070 O O . HIS A 1 263 ? -23.158 18.496 3.730 1.00 55.91 263 HIS A O 1
#

Foldseek 3Di:
DDDDDDDDDDDDDDDDDDDDDDDDDDDDDDDDDDDDDDDDDDDDDDDPPPCPPPPPPDVVVVVVCLVVLLVCLPDDLVVCVVVVHDPVSSVVSVVCSVVSPVVVVVVVVVVVVVDPDDDDDDDPPPPPPPPPQQADDDPVLLVVLVVLLVVLLVVLLVVLVPFDWDDDDPVCVVVLVVLLVLLVVLLVVVVVCLSVCSSRDDSVLSSVLSNLSSNSVVQVVQCPDVVRTGRDDSVRSVVSSVSSVVVVVVSVVSVCSNCVPPD

Sequence (263 aa):
MSNQTHTVQPGTEMPGLVQNGPVLGASTQSIGVNPGMQRSSTAAAPDQEVDEHPDDRDPRILFARMEEFVMYSMLPTQELDACGMPEAAIDWIESHRAVLQSTWHQQQDRGRSANGQRPVGMESRMLIPFNRLPRRPTAQEEQQGVELVARVKADTMNRITNMPMCNVPDSQRLQFNAVFEQAGKLLQEIEPKLYRFACLWKAKAVCLIISMVLAAKHQQHLLAMTPPRYCLELQTIRTIVKHFQAALEQCNVLWASLHPENH

Organism: NCBI:txid1052685

Secondary structure (DSSP, 8-state):
-----------------------------------------------------TTS--HHHHHHHHHHHHHHTTS-HHHHHHTT--HHHHHHHHHHHHHHHHHHHHHHHHHHHTS------S------------PPPPHHHHHHHHHHHHHHHHHHHHHHTTPPP----HHHHHHHHHHHHHHHHHHHHHGGGHHHHHHHS-HHHHHHHHHHHHHHHHHHHHHTSSS---SS-HHHHHHHHHHHHHHHHHHHHHHHHH-GGG-

pLDDT: mean 79.26, std 21.44, range [38.28, 98.56]

Radius of gyration: 29.85 Å; Cα contacts (8 Å, |Δi|>4): 130; chains: 1; b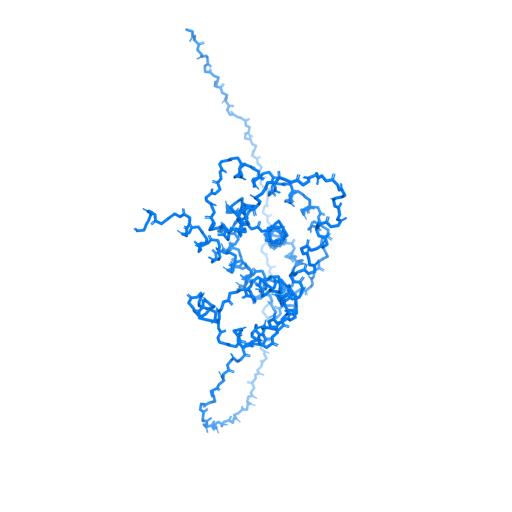ounding box: 68×72×94 Å

Nearest PDB structures (foldseek):
  8j80-assembly1_A  TM=1.857E-01  e=6.627E+00  Homo sapiens
  8xma-assembly1_B  TM=2.036E-01  e=8.168E+00  Homo sapiens

Mean predicted aligned error: 16.82 Å

Solvent-accessible surface area (backbone atoms only — not comparable to full-atom values): 16791 Å² total; per-residue (Å²): 136,86,82,83,83,85,86,82,84,88,88,84,89,80,90,87,78,88,82,90,83,82,90,86,83,89,81,89,80,84,89,82,91,85,80,88,83,90,78,84,88,81,89,81,83,87,79,83,78,75,83,75,75,84,78,86,73,53,66,70,61,53,58,68,43,46,65,53,48,34,59,53,40,74,53,58,71,71,56,44,51,75,70,68,51,55,66,74,57,50,53,52,40,63,78,39,22,70,59,28,44,50,52,50,52,52,54,52,53,54,64,53,70,74,57,79,85,80,86,91,87,76,88,75,77,79,71,67,84,66,82,72,68,80,70,72,77,49,74,67,46,44,52,51,11,44,53,50,50,54,50,52,48,58,64,44,49,67,52,56,79,67,55,64,74,48,86,76,55,78,91,46,45,67,60,38,51,57,53,46,52,54,35,52,56,52,45,67,64,46,62,85,43,48,32,57,43,45,60,77,45,59,68,71,61,39,52,50,52,53,46,50,53,52,48,52,51,50,39,53,55,32,51,74,39,90,78,66,45,39,60,68,54,63,67,57,49,53,51,47,37,52,52,49,53,53,49,52,50,53,50,50,55,54,50,47,73,55,46,68,87,80,116